Protein AF-A0A7S1Q540-F1 (afdb_monomer_lite)

Foldseek 3Di:
DDDDDDDPDPPDDPDDPPDDDDDDDDDDPDDDDPPDPPPPPPPPLPPLPFPQQLVLLCVQCVVPLVQDPVSDSSVVSVLLSVLLSVLLVVLLPDPQLADAADLVVVLVSLLVSLLRSLVSSCVVCVVGPCSLVGDCLSNSLSSSCVSNVNGNNCVPPDSVSSSVSNVVSNVVNSLVVLLLVLLLVLLVVLQFAPVCSSVLSVQLVVLLVVLVPDQPQPPDPDPDSLVSRQLSSLLSSLLSSCVRCVVSLQPGDDDDGHDPVNSLVSQLSSSQSCQDPVRPNGDCVSQVPDPDRADRSHPSSSVSSVVSVVVVVVVVVVVVVPPPPPPPPPPDPPDDDDDDDDDD

Radius of gyration: 26.11 Å; chains: 1; bounding box: 66×68×71 Å

Sequence (344 aa):
KGKGKGKGGGRGRTWADGGSDSDDDHSYPGAGGKSKGKGKNTASAEDFGIPGFNEALNEALLPCVHLDPSGDLEEMKAKVAQKIVKAAQKMGADERLSARGSSTQAKALIEEFVESAMGAVSAGLYDRDWLFKANFAGPMLAATLYTFRSAKIFTRTLRPMIEQYVEAGLFLWNEEERIQKAMWDAIVATGVKESHRKKANSHLAKAYDEAHLRAPFGSSLADTPELGQLQDFVRGWMSEFVRRGWDILENGIGSGAVTRDEQVLFVTVLFQTLTDAGNACLPHDLTSQIVTPPPSPWPYIATCAEAVFAEVAVAEEQAWKRPRTTTPMAPGFKGGAMFGGKGC

pLDDT: mean 87.46, std 19.92, range [28.95, 98.69]

Organism: Alexandrium catenella (NCBI:txid2925)

Secondary structure (DSSP, 8-state):
--------------------------------------------TT--SSTTHHHHHHHHHGGGGGGSTT--HHHHHHHHHHHHHHHHHHHTT-GGGGS---HHHHHHHHHHHHHHHHHHHHHHHTT-TTTTTS--HHHHHHHHHHHHTT-GGGTT--HHHHHHHHHHHHHHHHHHHHHHHHHHHHHHHTT--HHHHHHHHHHHHHHHHHHHHHS-TT----SSHHHHHHHHHHHHHHHHHHHH-HHHHHHSSSSSS--HHHHHHHHHHHHHHHHSTTS--S-HHHHTT-SSPPPSS-HHHHHHHHHHHHHHHHHHHHHHHS----------------------

Structure (mmCIF, N/CA/C/O backbone):
data_AF-A0A7S1Q540-F1
#
_entry.id   AF-A0A7S1Q540-F1
#
loop_
_atom_site.group_PDB
_atom_site.id
_atom_site.type_symbol
_atom_site.label_atom_id
_atom_site.label_alt_id
_atom_site.label_comp_id
_atom_site.label_asym_id
_atom_site.label_entity_id
_atom_site.label_seq_id
_atom_site.pdbx_PDB_ins_code
_atom_site.Cartn_x
_atom_site.Cartn_y
_atom_site.Cartn_z
_atom_site.occupancy
_atom_site.B_iso_or_equiv
_atom_site.auth_seq_id
_atom_site.auth_comp_id
_atom_site.auth_asym_id
_atom_site.auth_atom_id
_atom_site.pdbx_PDB_model_num
ATOM 1 N N . LYS A 1 1 ? -41.342 2.372 -10.533 1.00 40.34 1 LYS A N 1
ATOM 2 C CA . LYS A 1 1 ? -40.122 2.517 -11.370 1.00 40.34 1 LYS A CA 1
ATOM 3 C C . LYS A 1 1 ? -39.253 3.630 -10.780 1.00 40.34 1 LYS A C 1
ATOM 5 O O . LYS A 1 1 ? -39.463 4.787 -11.112 1.00 40.34 1 LYS A O 1
ATOM 10 N N . GLY A 1 2 ? -38.366 3.300 -9.838 1.00 41.78 2 GLY A N 1
ATOM 11 C CA . GLY A 1 2 ? -37.485 4.264 -9.166 1.00 41.78 2 GLY A CA 1
ATOM 12 C C . GLY A 1 2 ? -36.110 4.304 -9.829 1.00 41.78 2 GLY A C 1
ATOM 13 O O . GLY A 1 2 ? -35.499 3.258 -10.025 1.00 41.78 2 GLY A O 1
ATOM 14 N N . LYS A 1 3 ? -35.640 5.499 -10.203 1.00 41.97 3 LYS A N 1
ATOM 15 C CA . LYS A 1 3 ? -34.281 5.732 -10.711 1.00 41.97 3 LYS A CA 1
ATOM 16 C C . LYS A 1 3 ? -33.357 6.038 -9.530 1.00 41.97 3 LYS A C 1
ATOM 18 O O . LYS A 1 3 ? -33.388 7.147 -9.005 1.00 41.97 3 LYS A O 1
ATOM 23 N N . GLY A 1 4 ? -32.540 5.067 -9.129 1.00 38.44 4 GLY A N 1
ATOM 24 C CA . GLY A 1 4 ? -31.425 5.280 -8.207 1.00 38.44 4 GLY A CA 1
ATOM 25 C C . GLY A 1 4 ? -30.213 5.827 -8.959 1.00 38.44 4 GLY A C 1
ATOM 26 O O . GLY A 1 4 ? -29.688 5.163 -9.849 1.00 38.44 4 GLY A O 1
ATOM 27 N N . LYS A 1 5 ? -29.775 7.045 -8.624 1.00 37.50 5 LYS A N 1
ATOM 28 C CA . LYS A 1 5 ? -28.474 7.585 -9.043 1.00 37.50 5 LYS A CA 1
ATOM 29 C C . LYS A 1 5 ? -27.414 7.075 -8.065 1.00 37.50 5 LYS A C 1
ATOM 31 O O . LYS A 1 5 ? -27.279 7.621 -6.975 1.00 37.50 5 LYS A O 1
ATOM 36 N N . GLY A 1 6 ? -26.681 6.033 -8.447 1.00 32.62 6 GLY A N 1
ATOM 37 C CA . GLY A 1 6 ? -25.491 5.594 -7.720 1.00 32.62 6 GLY A CA 1
ATOM 38 C C . GLY A 1 6 ? -24.341 6.574 -7.948 1.00 32.62 6 GLY A C 1
ATOM 39 O O . GLY A 1 6 ? -23.863 6.715 -9.070 1.00 32.62 6 GLY A O 1
ATOM 40 N N . LYS A 1 7 ? -23.905 7.268 -6.893 1.00 35.62 7 LYS A N 1
ATOM 41 C CA . LYS A 1 7 ? -22.603 7.945 -6.847 1.00 35.62 7 LYS A CA 1
ATOM 42 C C . LYS A 1 7 ? -21.577 6.926 -6.346 1.00 35.62 7 LYS A C 1
ATOM 44 O O . LYS A 1 7 ? -21.454 6.729 -5.144 1.00 35.62 7 LYS A O 1
ATOM 49 N N . GLY A 1 8 ? -20.874 6.264 -7.262 1.00 31.34 8 GLY A N 1
ATOM 50 C CA . GLY A 1 8 ? -19.679 5.484 -6.937 1.00 31.34 8 GLY A CA 1
ATOM 51 C C . GLY A 1 8 ? -18.501 6.435 -6.746 1.00 31.34 8 GLY A C 1
ATOM 52 O O . GLY A 1 8 ? -17.973 6.960 -7.720 1.00 31.34 8 GLY A O 1
ATOM 53 N N . GLY A 1 9 ? -18.146 6.721 -5.495 1.00 30.59 9 GLY A N 1
ATOM 54 C CA . GLY A 1 9 ? -16.991 7.539 -5.135 1.00 30.59 9 GLY A CA 1
ATOM 55 C C . GLY A 1 9 ? -15.825 6.661 -4.704 1.00 30.59 9 GLY A C 1
ATOM 56 O O . GLY A 1 9 ? -15.603 6.508 -3.510 1.00 30.59 9 GLY A O 1
ATOM 57 N N . GLY A 1 10 ? -15.083 6.103 -5.661 1.00 30.70 10 GLY A N 1
ATOM 58 C CA . GLY A 1 10 ? -13.762 5.536 -5.394 1.00 30.70 10 GLY A CA 1
ATOM 59 C C . GLY A 1 10 ? -12.763 6.676 -5.225 1.00 30.70 10 GLY A C 1
ATOM 60 O O . GLY A 1 10 ? -12.299 7.245 -6.211 1.00 30.70 10 GLY A O 1
ATOM 61 N N . ARG A 1 11 ? -12.477 7.072 -3.981 1.00 36.53 11 ARG A N 1
ATOM 62 C CA . ARG A 1 11 ? -11.395 8.016 -3.679 1.00 36.53 11 ARG A CA 1
ATOM 63 C C . ARG A 1 11 ? -10.083 7.240 -3.631 1.00 36.53 11 ARG A C 1
ATOM 65 O O . ARG A 1 11 ? -9.605 6.916 -2.554 1.00 36.53 11 ARG A O 1
ATOM 72 N N . GLY A 1 12 ? -9.512 6.957 -4.800 1.00 36.56 12 GLY A N 1
ATOM 73 C CA . GLY A 1 12 ? -8.090 6.636 -4.875 1.00 36.56 12 GLY A CA 1
ATOM 74 C C . GLY A 1 12 ? -7.309 7.814 -4.296 1.00 36.56 12 GLY A C 1
ATOM 75 O O . GLY A 1 12 ? -7.537 8.960 -4.699 1.00 36.56 12 GLY A O 1
ATOM 76 N N . ARG A 1 13 ? -6.452 7.549 -3.307 1.00 43.41 13 ARG A N 1
ATOM 77 C CA . ARG A 1 13 ? -5.552 8.541 -2.719 1.00 43.41 13 ARG A CA 1
ATOM 78 C C . ARG A 1 13 ? -4.641 9.085 -3.822 1.00 43.41 13 ARG A C 1
ATOM 80 O O . ARG A 1 13 ? -3.645 8.477 -4.191 1.00 43.41 13 ARG A O 1
ATOM 87 N N . THR A 1 14 ? -4.973 10.247 -4.373 1.00 35.84 14 THR A N 1
ATOM 88 C CA . THR A 1 14 ? -3.971 11.092 -5.018 1.00 35.84 14 THR A CA 1
ATOM 89 C C . THR A 1 14 ? -3.145 11.693 -3.896 1.00 35.84 14 THR A C 1
ATOM 91 O O . THR A 1 14 ? -3.692 12.425 -3.068 1.00 35.84 14 THR A O 1
ATOM 94 N N . TRP A 1 15 ? -1.863 11.338 -3.841 1.00 39.56 15 TRP A N 1
ATOM 95 C CA . TRP A 1 15 ? -0.911 11.914 -2.903 1.00 39.56 15 TRP A CA 1
ATOM 96 C C . TRP A 1 15 ? -1.059 13.425 -2.842 1.00 39.56 15 TRP A C 1
ATOM 98 O O . TRP A 1 15 ? -1.137 14.103 -3.872 1.00 39.56 15 TRP A O 1
ATOM 108 N N . ALA A 1 16 ? -1.137 13.894 -1.600 1.00 38.41 16 ALA A N 1
ATOM 109 C CA . ALA A 1 16 ? -1.227 15.284 -1.240 1.00 38.41 16 ALA A CA 1
ATOM 110 C C . ALA A 1 16 ? -0.180 16.095 -2.006 1.00 38.41 16 ALA A C 1
ATOM 112 O O . ALA A 1 16 ? 0.993 15.740 -2.125 1.00 38.41 16 ALA A O 1
ATOM 113 N N . ASP A 1 17 ? -0.688 17.177 -2.562 1.00 37.03 17 ASP A N 1
ATOM 114 C CA . ASP A 1 17 ? 0.017 18.257 -3.204 1.00 37.03 17 ASP A CA 1
ATOM 115 C C . ASP A 1 17 ? 0.943 18.942 -2.185 1.00 37.03 17 ASP A C 1
ATOM 117 O O . ASP A 1 17 ? 0.552 19.865 -1.478 1.00 37.03 17 ASP A O 1
ATOM 121 N N . GLY A 1 18 ? 2.158 18.418 -2.035 1.00 38.22 18 GLY A N 1
ATOM 122 C CA . GLY A 1 18 ? 3.291 19.143 -1.470 1.00 38.22 18 GLY A CA 1
ATOM 123 C C . GLY A 1 18 ? 3.977 19.915 -2.588 1.00 38.22 18 GLY A C 1
ATOM 124 O O . GLY A 1 18 ? 5.053 19.524 -3.027 1.00 38.22 18 GLY A O 1
ATOM 125 N N . GLY A 1 19 ? 3.302 20.934 -3.119 1.00 30.41 19 GLY A N 1
ATOM 126 C CA . GLY A 1 19 ? 3.885 21.861 -4.081 1.00 30.41 19 GLY A CA 1
ATOM 127 C C . GLY A 1 19 ? 4.792 22.851 -3.358 1.00 30.41 19 GLY A C 1
ATOM 128 O O . GLY A 1 19 ? 4.302 23.792 -2.736 1.00 30.41 19 GLY A O 1
ATOM 129 N N . SER A 1 20 ? 6.102 22.629 -3.436 1.00 44.44 20 SER A N 1
ATOM 130 C CA . SER A 1 20 ? 7.079 23.712 -3.389 1.00 44.44 20 SER A CA 1
ATOM 131 C C . SER A 1 20 ? 7.543 24.026 -4.810 1.00 44.44 20 SER A C 1
ATOM 133 O O . SER A 1 20 ? 7.751 23.113 -5.606 1.00 44.44 20 SER A O 1
ATOM 135 N N . ASP A 1 21 ? 7.737 25.323 -5.029 1.00 35.75 21 ASP A N 1
ATOM 136 C CA . ASP A 1 21 ? 8.411 26.030 -6.121 1.00 35.75 21 ASP A CA 1
ATOM 137 C C . ASP A 1 21 ? 7.578 26.702 -7.217 1.00 35.75 21 ASP A C 1
ATOM 139 O O . ASP A 1 21 ? 6.797 26.081 -7.931 1.00 35.75 21 ASP A O 1
ATOM 143 N N . SER A 1 22 ? 7.913 27.996 -7.326 1.00 37.19 22 SER A N 1
ATOM 144 C CA . SER A 1 22 ? 7.984 28.905 -8.472 1.00 37.19 22 SER A CA 1
ATOM 145 C C . SER A 1 22 ? 7.139 30.171 -8.323 1.00 37.19 22 SER A C 1
ATOM 147 O O . SER A 1 22 ? 5.912 30.142 -8.394 1.00 37.19 22 SER A O 1
ATOM 149 N N . ASP A 1 23 ? 7.869 31.267 -8.108 1.00 38.09 23 ASP A N 1
ATOM 150 C CA . ASP A 1 23 ? 7.461 32.665 -8.115 1.00 38.09 23 ASP A CA 1
ATOM 151 C C . ASP A 1 23 ? 6.583 33.024 -9.322 1.00 38.09 23 ASP A C 1
ATOM 153 O O . ASP A 1 23 ? 7.041 32.969 -10.459 1.00 38.09 23 ASP A O 1
ATOM 157 N N . ASP A 1 24 ? 5.355 33.474 -9.068 1.00 36.31 24 ASP A N 1
ATOM 158 C CA . ASP A 1 24 ? 4.610 34.319 -10.001 1.00 36.31 24 ASP A CA 1
ATOM 159 C C . ASP A 1 24 ? 3.789 35.346 -9.206 1.00 36.31 24 ASP A C 1
ATOM 161 O O . ASP A 1 24 ? 2.819 35.044 -8.502 1.00 36.31 24 ASP A O 1
ATOM 165 N N . ASP A 1 25 ? 4.257 36.589 -9.290 1.00 37.53 25 ASP A N 1
ATOM 166 C CA . ASP A 1 25 ? 3.748 37.782 -8.626 1.00 37.53 25 ASP A CA 1
ATOM 167 C C . ASP A 1 25 ? 2.436 38.243 -9.286 1.00 37.53 25 ASP A C 1
ATOM 169 O O . ASP A 1 25 ? 2.405 39.025 -10.239 1.00 37.53 25 ASP A O 1
ATOM 173 N N . HIS A 1 26 ? 1.314 37.739 -8.774 1.00 36.44 26 HIS A N 1
ATOM 174 C CA . HIS A 1 26 ? -0.014 38.270 -9.069 1.00 36.44 26 HIS A CA 1
ATOM 175 C C . HIS A 1 26 ? -0.724 38.707 -7.785 1.00 36.44 26 HIS A C 1
ATOM 177 O O . HIS A 1 26 ? -1.488 37.972 -7.158 1.00 36.44 26 HIS A O 1
ATOM 183 N N . SER A 1 27 ? -0.476 39.967 -7.425 1.00 28.95 27 SER A N 1
ATOM 184 C CA . SER A 1 27 ? -1.181 40.727 -6.393 1.00 28.95 27 SER A CA 1
ATOM 185 C C . SER A 1 27 ? -2.687 40.822 -6.687 1.00 28.95 27 SER A C 1
ATOM 187 O O . SER A 1 27 ? -3.139 41.625 -7.504 1.00 28.95 27 SER A O 1
ATOM 189 N N . TYR A 1 28 ? -3.482 39.996 -6.002 1.00 36.59 28 TYR A N 1
ATOM 190 C CA . TYR A 1 28 ? -4.924 40.194 -5.838 1.00 36.59 28 TYR A CA 1
ATOM 191 C C . TYR A 1 28 ? -5.192 40.929 -4.510 1.00 36.59 28 TYR A C 1
ATOM 193 O O . TYR A 1 28 ? -4.653 40.526 -3.476 1.00 36.59 28 TYR A O 1
ATOM 201 N N . PRO A 1 29 ? -6.055 41.963 -4.473 1.00 40.62 29 PRO A N 1
ATOM 202 C CA . PRO A 1 29 ? -6.424 42.626 -3.226 1.00 40.62 29 PRO A CA 1
ATOM 203 C C . PRO A 1 29 ? -7.250 41.682 -2.338 1.00 40.62 29 PRO A C 1
ATOM 205 O O . PRO A 1 29 ? -8.413 41.379 -2.609 1.00 40.62 29 PRO A O 1
ATOM 208 N N . GLY A 1 30 ? -6.612 41.201 -1.271 1.00 33.09 30 GLY A N 1
ATOM 209 C CA . GLY A 1 30 ? -7.172 40.264 -0.305 1.00 33.09 30 GLY A CA 1
ATOM 210 C C . GLY A 1 30 ? -8.269 40.872 0.569 1.00 33.09 30 GLY A C 1
ATOM 211 O O . GLY A 1 30 ? -8.073 41.869 1.265 1.00 33.09 30 GLY A O 1
ATOM 212 N N . ALA A 1 31 ? -9.422 40.204 0.592 1.00 37.09 31 ALA A N 1
ATOM 213 C CA . ALA A 1 31 ? -10.460 40.404 1.590 1.00 37.09 31 ALA A CA 1
ATOM 214 C C . ALA A 1 31 ? -9.995 39.827 2.941 1.00 37.09 31 ALA A C 1
ATOM 216 O O . ALA A 1 31 ? -9.913 38.613 3.132 1.00 37.09 31 ALA A O 1
ATOM 217 N N . GLY A 1 32 ? -9.679 40.717 3.885 1.00 38.91 32 GLY A N 1
ATOM 218 C CA . GLY A 1 32 ? -9.243 40.387 5.241 1.00 38.91 32 GLY A CA 1
ATOM 219 C C . GLY A 1 32 ? -10.338 39.726 6.083 1.00 38.91 32 GLY A C 1
ATOM 220 O O . GLY A 1 32 ? -11.112 40.398 6.766 1.00 38.91 32 GLY A O 1
ATOM 221 N N . GLY A 1 33 ? -10.371 38.394 6.084 1.00 44.47 33 GLY A N 1
ATOM 222 C CA . GLY A 1 33 ? -11.132 37.597 7.042 1.00 44.47 33 GLY A CA 1
ATOM 223 C C . GLY A 1 33 ? -10.382 37.476 8.370 1.00 44.47 33 GLY A C 1
ATOM 224 O O . GLY A 1 33 ? -9.404 36.741 8.473 1.00 44.47 33 GLY A O 1
ATOM 225 N N . LYS A 1 34 ? -10.849 38.180 9.409 1.00 45.09 34 LYS A N 1
ATOM 226 C CA . LYS A 1 34 ? -10.368 38.046 10.796 1.00 45.09 34 LYS A CA 1
ATOM 227 C C . LYS A 1 34 ? -10.570 36.610 11.299 1.00 45.09 34 LYS A C 1
ATOM 229 O O . LYS A 1 34 ? -11.638 36.265 11.804 1.00 45.09 34 LYS A O 1
ATOM 234 N N . SER A 1 35 ? -9.531 35.784 11.212 1.00 46.25 35 SER A N 1
ATOM 235 C CA . SER A 1 35 ? -9.443 34.520 11.945 1.00 46.25 35 SER A CA 1
ATOM 236 C C . SER A 1 35 ? -9.387 34.845 13.446 1.00 46.25 35 SER A C 1
ATOM 238 O O . SER A 1 35 ? -8.374 35.326 13.958 1.00 46.25 35 SER A O 1
ATOM 240 N N . LYS A 1 36 ? -10.506 34.646 14.155 1.00 53.22 36 LYS A N 1
ATOM 241 C CA . LYS A 1 36 ? -10.562 34.685 15.623 1.00 53.22 36 LYS A CA 1
ATOM 242 C C . LYS A 1 36 ? -9.616 33.606 16.150 1.00 53.22 36 LYS A C 1
ATOM 244 O O . LYS A 1 36 ? -9.882 32.422 15.956 1.00 53.22 36 LYS A O 1
ATOM 249 N N . GLY A 1 37 ? -8.533 34.031 16.803 1.00 50.25 37 GLY A N 1
ATOM 250 C CA . GLY A 1 37 ? -7.564 33.157 17.458 1.00 50.25 37 GLY A CA 1
ATOM 251 C C . GLY A 1 37 ? -8.274 32.180 18.386 1.00 50.25 37 GLY A C 1
ATOM 252 O O . GLY A 1 37 ? -8.762 32.551 19.453 1.00 50.25 37 GLY A O 1
ATOM 253 N N . LYS A 1 38 ? -8.377 30.927 17.941 1.00 53.00 38 LYS A N 1
ATOM 254 C CA . LYS A 1 38 ? -8.868 29.821 18.750 1.00 53.00 38 LYS A CA 1
ATOM 255 C C . LYS A 1 38 ? -7.779 29.557 19.781 1.00 53.00 38 LYS A C 1
ATOM 257 O O . LYS A 1 38 ? -6.707 29.076 19.420 1.00 53.00 38 LYS A O 1
ATOM 262 N N . GLY A 1 39 ? -8.034 29.968 21.025 1.00 49.81 39 GLY A N 1
ATOM 263 C CA . GLY A 1 39 ? -7.129 29.751 22.148 1.00 49.81 39 GLY A CA 1
ATOM 264 C C . GLY A 1 39 ? -6.615 28.317 22.123 1.00 49.81 39 GLY A C 1
ATOM 265 O O . GLY A 1 39 ? -7.396 27.377 21.945 1.00 49.81 39 GLY A O 1
ATOM 266 N N . LYS A 1 40 ? -5.291 28.172 22.210 1.00 53.62 40 LYS A N 1
ATOM 267 C CA . LYS A 1 40 ? -4.593 26.890 22.255 1.00 53.62 40 LYS A CA 1
ATOM 268 C C . LYS A 1 40 ? -5.016 26.213 23.559 1.00 53.62 40 LYS A C 1
ATOM 270 O O . LYS A 1 40 ? -4.389 26.417 24.589 1.00 53.62 40 LYS A O 1
ATOM 275 N N . ASN A 1 41 ? -6.137 25.490 23.527 1.00 49.09 41 ASN A N 1
ATOM 276 C CA . ASN A 1 41 ? -6.555 24.620 24.615 1.00 49.09 41 ASN A CA 1
ATOM 277 C C . ASN A 1 41 ? -5.487 23.533 24.706 1.00 49.09 41 ASN A C 1
ATOM 279 O O . ASN A 1 41 ? -5.520 22.548 23.970 1.00 49.09 41 ASN A O 1
ATOM 283 N N . THR A 1 42 ? -4.503 23.752 25.571 1.00 53.59 42 THR A N 1
ATOM 284 C CA . THR A 1 42 ? -3.665 22.700 26.126 1.00 53.59 42 THR A CA 1
ATOM 285 C C . THR A 1 42 ? -4.575 21.898 27.046 1.00 53.59 42 THR A C 1
ATOM 287 O O . THR A 1 42 ? -4.577 22.098 28.258 1.00 53.59 42 THR A O 1
ATOM 290 N N . ALA A 1 43 ? -5.445 21.070 26.455 1.00 53.88 43 ALA A N 1
ATOM 291 C CA . ALA A 1 43 ? -6.047 19.975 27.194 1.00 53.88 43 ALA A CA 1
ATOM 292 C C . ALA A 1 43 ? -4.882 19.254 27.876 1.00 53.88 43 ALA A C 1
ATOM 294 O O . ALA A 1 43 ? -3.887 18.952 27.209 1.00 53.88 43 ALA A O 1
ATOM 295 N N . SER A 1 44 ? -4.950 19.103 29.198 1.00 57.06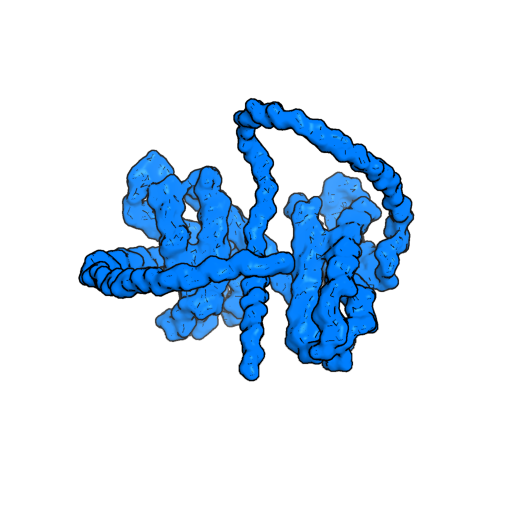 44 SER A N 1
ATOM 296 C CA . SER A 1 44 ? -3.976 18.297 29.921 1.00 57.06 44 SER A CA 1
ATOM 297 C C . SER A 1 44 ? -3.891 16.951 29.206 1.00 57.06 44 SER A C 1
ATOM 299 O O . SER A 1 44 ? -4.921 16.379 28.848 1.00 57.06 44 SER A O 1
ATOM 301 N N . ALA A 1 45 ? -2.670 16.485 28.940 1.00 58.56 45 ALA A N 1
ATOM 302 C CA . ALA A 1 45 ? -2.389 15.283 28.150 1.00 58.56 45 ALA A CA 1
ATOM 303 C C . ALA A 1 45 ? -3.050 13.997 28.699 1.00 58.56 45 ALA A C 1
ATOM 305 O O . ALA A 1 45 ? -2.963 12.941 28.085 1.00 58.56 45 ALA A O 1
ATOM 306 N N . GLU A 1 46 ? -3.717 14.088 29.849 1.00 67.00 46 GLU A N 1
ATOM 307 C CA . GLU A 1 46 ? -4.218 12.972 30.634 1.00 67.00 46 GLU A CA 1
ATOM 308 C C . GLU A 1 46 ? -5.587 12.439 30.194 1.00 67.00 46 GLU A C 1
ATOM 310 O O . GLU A 1 46 ? -5.896 11.304 30.539 1.00 67.00 46 GLU A O 1
ATOM 315 N N . ASP A 1 47 ? -6.393 13.168 29.407 1.00 83.75 47 ASP A N 1
ATOM 316 C CA . ASP A 1 47 ? -7.679 12.615 28.953 1.00 83.75 47 ASP A CA 1
ATOM 317 C C . ASP A 1 47 ? -8.076 13.051 27.534 1.00 83.75 47 ASP A C 1
ATOM 319 O O . ASP A 1 47 ? -8.570 14.151 27.281 1.00 83.75 47 ASP A O 1
ATOM 323 N N . PHE A 1 48 ? -7.893 12.138 26.578 1.00 93.44 48 PHE A N 1
ATOM 324 C CA . PHE A 1 48 ? -8.356 12.287 25.196 1.00 93.44 48 PHE A CA 1
ATOM 325 C C . PHE A 1 48 ? -9.868 12.035 25.035 1.00 93.44 48 PHE A C 1
ATOM 327 O O . PHE A 1 48 ? -10.382 12.053 23.913 1.00 93.44 48 PHE A O 1
ATOM 334 N N . GLY A 1 49 ? -10.588 11.786 26.134 1.00 94.50 49 GLY A N 1
ATOM 335 C CA . GLY A 1 49 ? -12.019 11.496 26.157 1.00 94.50 49 GLY A CA 1
ATOM 336 C C . GLY A 1 49 ? -12.367 10.082 25.687 1.00 94.50 49 GLY A C 1
ATOM 337 O O . GLY A 1 49 ? -13.525 9.816 25.366 1.00 94.50 49 GLY A O 1
ATOM 338 N N . ILE A 1 50 ? -11.378 9.185 25.609 1.00 96.31 50 ILE A N 1
ATOM 339 C CA . ILE A 1 50 ? -11.530 7.787 25.191 1.00 96.31 50 ILE A CA 1
ATOM 340 C C . ILE A 1 50 ? -10.988 6.892 26.320 1.00 96.31 50 ILE A C 1
ATOM 342 O O . ILE A 1 50 ? -9.776 6.881 26.543 1.00 96.31 50 ILE A O 1
ATOM 346 N N . PRO A 1 51 ? -11.843 6.129 27.030 1.00 96.62 51 PRO A N 1
ATOM 347 C CA . PRO A 1 51 ? -11.406 5.279 28.139 1.00 96.62 51 PRO A CA 1
ATOM 348 C C . PRO A 1 51 ? -10.357 4.243 27.713 1.00 96.62 51 PRO A C 1
ATOM 350 O O . PRO A 1 51 ? -10.569 3.529 26.731 1.00 96.62 51 PRO A O 1
ATOM 353 N N . GLY A 1 52 ? -9.252 4.139 28.458 1.00 96.12 52 GLY A N 1
ATOM 354 C CA . GLY A 1 52 ? -8.171 3.177 28.200 1.00 96.12 52 GLY A CA 1
ATOM 355 C C . GLY A 1 52 ? -7.237 3.544 27.038 1.00 96.12 52 GLY A C 1
ATOM 356 O O . GLY A 1 52 ? -6.301 2.806 26.739 1.00 96.12 52 GLY A O 1
ATOM 357 N N . PHE A 1 53 ? -7.498 4.649 26.331 1.00 97.38 53 PHE A N 1
ATOM 358 C CA . PHE A 1 53 ? -6.743 5.015 25.132 1.00 97.38 53 PHE A CA 1
ATOM 359 C C . PHE A 1 53 ? -5.354 5.569 25.449 1.00 97.38 53 PHE A C 1
ATOM 361 O O . PHE A 1 53 ? -4.406 5.280 24.723 1.00 97.38 53 PHE A O 1
ATOM 368 N N . ASN A 1 54 ? -5.219 6.347 26.526 1.00 96.75 54 ASN A N 1
ATOM 369 C CA . ASN A 1 54 ? -3.930 6.914 26.921 1.00 96.75 54 ASN A CA 1
ATOM 370 C C . ASN A 1 54 ? -2.974 5.821 27.421 1.00 96.75 54 ASN A C 1
ATOM 372 O O . ASN A 1 54 ? -1.802 5.807 27.058 1.00 96.75 54 ASN A O 1
ATOM 376 N N . GLU A 1 55 ? -3.491 4.867 28.194 1.00 97.25 55 GLU A N 1
ATOM 377 C CA . GLU A 1 55 ? -2.754 3.697 28.669 1.00 97.25 55 GLU A CA 1
ATOM 378 C C . GLU A 1 55 ? -2.278 2.844 27.491 1.00 97.25 55 GLU A C 1
ATOM 380 O O . GLU A 1 55 ? -1.098 2.505 27.416 1.00 97.25 55 GLU A O 1
ATOM 385 N N . ALA A 1 56 ? -3.164 2.582 26.525 1.00 98.06 56 ALA A N 1
ATOM 386 C CA . ALA A 1 56 ? -2.817 1.832 25.324 1.00 98.06 56 ALA A CA 1
ATOM 387 C C . ALA A 1 56 ? -1.779 2.563 24.453 1.00 98.06 56 ALA A C 1
ATOM 389 O O . ALA A 1 56 ? -0.898 1.929 23.877 1.00 98.06 56 ALA A O 1
ATOM 390 N N . LEU A 1 57 ? -1.850 3.897 24.351 1.00 97.75 57 LEU A N 1
ATOM 391 C CA . LEU A 1 57 ? -0.837 4.694 23.648 1.00 97.75 57 LEU A CA 1
ATOM 392 C C . LEU A 1 57 ? 0.512 4.656 24.359 1.00 97.75 57 LEU A C 1
ATOM 394 O O . LEU A 1 57 ? 1.547 4.562 23.703 1.00 97.75 57 LEU A O 1
ATOM 398 N N . ASN A 1 58 ? 0.499 4.724 25.688 1.00 97.69 58 ASN A N 1
ATOM 399 C CA . ASN A 1 58 ? 1.700 4.605 26.494 1.00 97.69 58 ASN A CA 1
ATOM 400 C C . ASN A 1 58 ? 2.371 3.245 26.270 1.00 97.69 58 ASN A C 1
ATOM 402 O O . ASN A 1 58 ? 3.560 3.199 25.984 1.00 97.69 58 ASN A O 1
ATOM 406 N N . GLU A 1 59 ? 1.607 2.154 26.314 1.00 98.19 59 GLU A N 1
ATOM 407 C CA . GLU A 1 59 ? 2.106 0.803 26.035 1.00 98.19 59 GLU A CA 1
ATOM 408 C C . GLU A 1 59 ? 2.675 0.668 24.613 1.00 98.19 59 GLU A C 1
ATOM 410 O O . GLU A 1 59 ? 3.760 0.117 24.430 1.00 98.19 59 GLU A O 1
ATOM 415 N N . ALA A 1 60 ? 1.986 1.226 23.613 1.00 98.12 60 ALA A N 1
ATOM 416 C CA . ALA A 1 60 ? 2.403 1.168 22.214 1.00 98.12 60 ALA A CA 1
ATOM 417 C C . ALA A 1 60 ? 3.702 1.942 21.928 1.00 98.12 60 ALA A C 1
ATOM 419 O O . ALA A 1 60 ? 4.527 1.497 21.127 1.00 98.12 60 ALA A O 1
ATOM 420 N N . LEU A 1 61 ? 3.870 3.118 22.545 1.00 97.94 61 LEU A N 1
ATOM 421 C CA . LEU A 1 61 ? 4.938 4.065 22.211 1.00 97.94 61 LEU A CA 1
ATOM 422 C C . LEU A 1 61 ? 6.148 3.980 23.143 1.00 97.94 61 LEU A C 1
ATOM 424 O O . LEU A 1 61 ? 7.254 4.284 22.701 1.00 97.94 61 LEU A O 1
ATOM 428 N N . LEU A 1 62 ? 5.979 3.538 24.395 1.00 97.75 62 LEU A N 1
ATOM 429 C CA . LEU A 1 62 ? 7.066 3.445 25.376 1.00 97.75 62 LEU A CA 1
ATOM 430 C C . LEU A 1 62 ? 8.292 2.663 24.858 1.00 97.75 62 LEU A C 1
ATOM 432 O O . LEU A 1 62 ? 9.408 3.164 25.017 1.00 97.75 62 LEU A O 1
ATOM 436 N N . PRO A 1 63 ? 8.147 1.507 24.173 1.00 98.06 63 PRO A N 1
ATOM 437 C CA . PRO A 1 63 ? 9.295 0.783 23.622 1.00 98.06 63 PRO A CA 1
ATOM 438 C C . PRO A 1 63 ? 10.059 1.569 22.550 1.00 98.06 63 PRO A C 1
ATOM 440 O O . PRO A 1 63 ? 11.224 1.285 22.290 1.00 98.06 63 PRO A O 1
ATOM 443 N N . CYS A 1 64 ? 9.417 2.557 21.930 1.00 97.69 64 CYS A N 1
ATOM 444 C CA . CYS A 1 64 ? 9.925 3.294 20.782 1.00 97.69 64 CYS A CA 1
ATOM 445 C C . CYS A 1 64 ? 10.506 4.676 21.117 1.00 97.69 64 CYS A C 1
ATOM 447 O O . CYS A 1 64 ? 11.060 5.315 20.229 1.00 97.69 64 CYS A O 1
ATOM 449 N N . VAL A 1 65 ? 10.413 5.142 22.367 1.00 97.12 65 VAL A N 1
ATOM 450 C CA . VAL A 1 65 ? 10.824 6.509 22.762 1.00 97.12 65 VAL A CA 1
ATOM 451 C C . VAL A 1 65 ? 12.278 6.810 22.402 1.00 97.12 65 VAL A C 1
ATOM 453 O O . VAL A 1 65 ? 12.595 7.898 21.939 1.00 97.12 65 VAL A O 1
ATOM 456 N N . HIS A 1 66 ? 13.161 5.823 22.554 1.00 95.94 66 HIS A N 1
ATOM 457 C CA . HIS A 1 66 ? 14.586 5.955 22.242 1.00 95.94 66 HIS A CA 1
ATOM 458 C C . HIS A 1 66 ? 14.887 6.190 20.749 1.00 95.94 66 HIS A C 1
ATOM 460 O O . HIS A 1 66 ? 16.015 6.534 20.408 1.00 95.94 66 HIS A O 1
ATOM 466 N N . LEU A 1 67 ? 13.907 5.974 19.864 1.00 96.00 67 LEU A N 1
ATOM 467 C CA . LEU A 1 67 ? 14.019 6.204 18.424 1.00 96.00 67 LEU A CA 1
ATOM 468 C C . LEU A 1 67 ? 13.528 7.597 18.009 1.00 96.00 67 LEU A C 1
ATOM 470 O O . LEU A 1 67 ? 13.743 7.984 16.863 1.00 96.00 67 LEU A O 1
ATOM 474 N N . ASP A 1 68 ? 12.833 8.333 18.883 1.00 94.06 68 ASP A N 1
ATOM 475 C CA . ASP A 1 68 ? 12.365 9.679 18.560 1.00 94.06 68 ASP A CA 1
ATOM 476 C C . ASP A 1 68 ? 13.434 10.719 18.930 1.00 94.06 68 ASP A C 1
ATOM 478 O O . ASP A 1 68 ? 13.871 10.755 20.082 1.00 94.06 68 ASP A O 1
ATOM 482 N N . PRO A 1 69 ? 13.841 11.610 18.008 1.00 92.44 69 PRO A N 1
ATOM 483 C CA . PRO A 1 69 ? 14.859 12.617 18.295 1.00 92.44 69 PRO A CA 1
ATOM 484 C C . PRO A 1 69 ? 14.535 13.566 19.459 1.00 92.44 69 PRO A C 1
ATOM 486 O O . PRO A 1 69 ? 15.463 14.117 20.047 1.00 92.44 69 PRO A O 1
ATOM 489 N N . SER A 1 70 ? 13.255 13.793 19.789 1.00 91.44 70 SER A N 1
ATOM 490 C CA . SER A 1 70 ? 12.886 14.618 20.951 1.00 91.44 70 SER A CA 1
ATOM 491 C C . SER A 1 70 ? 12.972 13.855 22.275 1.00 91.44 70 SER A C 1
ATOM 493 O O . SER A 1 70 ? 13.132 14.484 23.319 1.00 91.44 70 SER A O 1
ATOM 495 N N . GLY A 1 71 ? 12.857 12.522 22.247 1.00 87.38 71 GLY A N 1
ATOM 496 C CA . GLY A 1 71 ? 12.801 11.666 23.434 1.00 87.38 71 GLY A CA 1
ATOM 497 C C . GLY A 1 71 ? 11.599 11.914 24.358 1.00 87.38 71 GLY A C 1
ATOM 498 O O . GLY A 1 71 ? 11.570 11.363 25.458 1.00 87.38 71 GLY A O 1
ATOM 499 N N . ASP A 1 72 ? 10.620 12.731 23.952 1.00 95.50 72 ASP A N 1
ATOM 500 C CA . ASP A 1 72 ? 9.469 13.101 24.782 1.00 95.50 72 ASP A CA 1
ATOM 501 C C . ASP A 1 72 ? 8.242 12.239 24.454 1.00 95.50 72 ASP A C 1
ATOM 503 O O . ASP A 1 72 ? 7.499 12.484 23.498 1.00 95.50 72 ASP A O 1
ATOM 507 N N . LEU A 1 73 ? 8.006 11.232 25.299 1.00 95.69 73 LEU A N 1
ATOM 508 C CA . LEU A 1 73 ? 6.862 10.329 25.190 1.00 95.69 73 LEU A CA 1
ATOM 509 C C . LEU A 1 73 ? 5.514 11.068 25.247 1.00 95.69 73 LEU A C 1
ATOM 511 O O . LEU A 1 73 ? 4.570 10.658 24.570 1.00 95.69 73 LEU A O 1
ATOM 515 N N . GLU A 1 74 ? 5.394 12.146 26.025 1.00 95.81 74 GLU A N 1
ATOM 516 C CA . GLU A 1 74 ? 4.134 12.891 26.129 1.00 95.81 74 GLU A CA 1
ATOM 517 C C . GLU A 1 74 ? 3.829 13.641 24.833 1.00 95.81 74 GLU A C 1
ATOM 519 O O . GLU A 1 74 ? 2.691 13.625 24.351 1.00 95.81 74 GLU A O 1
ATOM 524 N N . GLU A 1 75 ? 4.850 14.233 24.210 1.00 94.44 75 GLU A N 1
ATOM 525 C CA . GLU A 1 75 ? 4.710 14.880 22.908 1.00 94.44 75 GLU A CA 1
ATOM 526 C C . GLU A 1 75 ? 4.340 13.866 21.812 1.00 94.44 75 GLU A C 1
ATOM 528 O O . GLU A 1 75 ? 3.434 14.126 21.007 1.00 94.44 75 GLU A O 1
ATOM 533 N N . MET A 1 76 ? 4.987 12.693 21.799 1.00 95.88 76 MET A N 1
ATOM 534 C CA . MET A 1 76 ? 4.666 11.596 20.877 1.00 95.88 76 MET A CA 1
ATOM 535 C C . MET A 1 76 ? 3.204 11.156 21.025 1.00 95.88 76 MET A C 1
ATOM 537 O O . MET A 1 76 ? 2.459 11.131 20.037 1.00 95.88 76 MET A O 1
ATOM 541 N N . LYS A 1 77 ? 2.768 10.870 22.261 1.00 96.56 77 LYS A N 1
ATOM 542 C CA . LYS A 1 77 ? 1.381 10.491 22.568 1.00 96.56 77 LYS A CA 1
ATOM 543 C C . LYS A 1 77 ? 0.405 11.562 22.106 1.00 96.56 77 LYS A C 1
ATOM 545 O O . LYS A 1 77 ? -0.542 11.240 21.393 1.00 96.56 77 LYS A O 1
ATOM 550 N N . ALA A 1 78 ? 0.644 12.828 22.446 1.00 95.62 78 ALA A N 1
ATOM 551 C CA . ALA A 1 78 ? -0.242 13.930 22.082 1.00 95.62 78 ALA A CA 1
ATOM 552 C C . ALA A 1 78 ? -0.405 14.069 20.559 1.00 95.62 78 ALA A C 1
ATOM 554 O O . ALA A 1 78 ? -1.530 14.227 20.072 1.00 95.62 78 ALA A O 1
ATOM 555 N N . LYS A 1 79 ? 0.692 13.961 19.794 1.00 95.88 79 LYS A N 1
ATOM 556 C CA . LYS A 1 79 ? 0.670 14.022 18.322 1.00 95.88 79 LYS A CA 1
ATOM 557 C C . LYS A 1 79 ? -0.149 12.882 17.720 1.00 95.88 79 LYS A C 1
ATOM 559 O O . LYS A 1 79 ? -1.025 13.145 16.896 1.00 95.88 79 LYS A O 1
ATOM 564 N N . VAL A 1 80 ? 0.096 11.639 18.141 1.00 97.25 80 VAL A N 1
ATOM 565 C CA . VAL A 1 80 ? -0.631 10.458 17.643 1.00 97.25 80 VAL A CA 1
ATOM 566 C C . VAL A 1 80 ? -2.106 10.520 18.043 1.00 97.25 80 VAL A C 1
ATOM 568 O O . VAL A 1 80 ? -2.995 10.426 17.190 1.00 97.25 80 VAL A O 1
ATOM 571 N N . ALA A 1 81 ? -2.379 10.751 19.327 1.00 97.31 81 ALA A N 1
ATOM 572 C CA . ALA A 1 81 ? -3.723 10.812 19.883 1.00 97.31 81 ALA A CA 1
ATOM 573 C C . ALA A 1 81 ? -4.592 11.844 19.167 1.00 97.31 81 ALA A C 1
ATOM 575 O O . ALA A 1 81 ? -5.724 11.547 18.787 1.00 97.31 81 ALA A O 1
ATOM 576 N N . GLN A 1 82 ? -4.058 13.043 18.909 1.00 96.62 82 GLN A N 1
ATOM 577 C CA . GLN A 1 82 ? -4.795 14.098 18.219 1.00 96.62 82 GLN A CA 1
ATOM 578 C C . GLN A 1 82 ? -5.282 13.656 16.829 1.00 96.62 82 GLN A C 1
ATOM 580 O O . GLN A 1 82 ? -6.396 14.007 16.426 1.00 96.62 82 GLN A O 1
ATOM 585 N N . LYS A 1 83 ? -4.473 12.890 16.084 1.00 97.81 83 LYS A N 1
ATOM 586 C CA . LYS A 1 83 ? -4.841 12.388 14.750 1.00 97.81 83 LYS A CA 1
ATOM 587 C C . LYS A 1 83 ? -5.923 11.315 14.841 1.00 97.81 83 LYS A C 1
ATOM 589 O O . LYS A 1 83 ? -6.933 11.428 14.144 1.00 97.81 83 LYS A O 1
ATOM 594 N N . ILE A 1 84 ? -5.754 10.342 15.738 1.00 98.25 84 ILE A N 1
ATOM 595 C CA . ILE A 1 84 ? -6.709 9.242 15.932 1.00 98.25 84 ILE A CA 1
ATOM 596 C C . ILE A 1 84 ? -8.055 9.773 16.438 1.00 98.25 84 ILE A C 1
ATOM 598 O O . ILE A 1 84 ? -9.091 9.460 15.857 1.00 98.25 84 ILE A O 1
ATOM 602 N N . VAL A 1 85 ? -8.065 10.646 17.451 1.00 97.81 85 VAL A N 1
ATOM 603 C CA . VAL A 1 85 ? -9.296 11.250 17.996 1.00 97.81 85 VAL A CA 1
ATOM 604 C C . VAL A 1 85 ? -10.035 12.053 16.927 1.00 97.81 85 VAL A C 1
ATOM 606 O O . VAL A 1 85 ? -11.260 11.980 16.825 1.00 97.81 85 VAL A O 1
ATOM 609 N N . LYS A 1 86 ? -9.316 12.796 16.078 1.00 97.50 86 LYS A N 1
ATOM 610 C CA . LYS A 1 86 ? -9.936 13.537 14.972 1.00 97.50 86 LYS A CA 1
ATOM 611 C C . LYS A 1 86 ? -10.566 12.598 13.936 1.00 97.50 86 LYS A C 1
ATOM 613 O O . LYS A 1 86 ? -11.656 12.890 13.441 1.00 97.50 86 LYS A O 1
ATOM 618 N N . ALA A 1 87 ? -9.912 11.481 13.613 1.00 98.00 87 ALA A N 1
ATOM 619 C CA . ALA A 1 87 ? -10.478 10.457 12.736 1.00 98.00 87 ALA A CA 1
ATOM 620 C C . ALA A 1 87 ? -11.713 9.793 13.372 1.00 98.00 87 ALA A C 1
ATOM 622 O O . ALA A 1 87 ? -12.740 9.659 12.708 1.00 98.00 87 ALA A O 1
ATOM 623 N N . ALA A 1 88 ? -11.654 9.483 14.669 1.00 98.19 88 ALA A N 1
ATOM 624 C CA . ALA A 1 88 ? -12.758 8.921 15.443 1.00 98.19 88 ALA A CA 1
ATOM 625 C C . ALA A 1 88 ? -13.982 9.849 15.448 1.00 98.19 88 ALA A C 1
ATOM 627 O O . ALA A 1 88 ? -15.092 9.414 15.163 1.00 98.19 88 ALA A O 1
ATOM 628 N N . GLN A 1 89 ? -13.789 11.153 15.673 1.00 97.38 89 GLN A N 1
ATOM 629 C CA . GLN A 1 89 ? -14.867 12.149 15.608 1.00 97.38 89 GLN A CA 1
ATOM 630 C C . GLN A 1 89 ? -15.527 12.205 14.226 1.00 97.38 89 GLN A C 1
ATOM 632 O O . GLN A 1 89 ? -16.750 12.297 14.127 1.00 97.38 89 GLN A O 1
ATOM 637 N N . LYS A 1 90 ? -14.728 12.135 13.154 1.00 97.88 90 LYS A N 1
ATOM 638 C CA . LYS A 1 90 ? -15.236 12.117 11.778 1.00 97.88 90 LYS A CA 1
ATOM 639 C C . LYS A 1 90 ? -16.035 10.842 11.496 1.00 97.88 90 LYS A C 1
ATOM 641 O O . LYS A 1 90 ? -17.126 10.934 10.945 1.00 97.88 90 LYS A O 1
ATOM 646 N N . MET A 1 91 ? -15.515 9.679 11.890 1.00 97.62 91 MET A N 1
ATOM 647 C CA . MET A 1 91 ? -16.192 8.393 11.697 1.00 97.62 91 MET A CA 1
ATOM 648 C C . MET A 1 91 ? -17.434 8.245 12.576 1.00 97.62 91 MET A C 1
ATOM 650 O O . MET A 1 91 ? -18.415 7.656 12.141 1.00 97.62 91 MET A O 1
ATOM 654 N N . GLY A 1 92 ? -17.449 8.836 13.772 1.00 97.19 92 GLY A N 1
ATOM 655 C CA . GLY A 1 92 ? -18.622 8.870 14.648 1.00 97.19 92 GLY A CA 1
ATOM 656 C C . GLY A 1 92 ? -19.817 9.635 14.062 1.00 97.19 92 GLY A C 1
ATOM 657 O O . GLY A 1 92 ? -20.941 9.448 14.521 1.00 97.19 92 GLY A O 1
ATOM 658 N N . ALA A 1 93 ? -19.590 10.466 13.039 1.00 97.31 93 ALA A N 1
ATOM 659 C CA . ALA A 1 93 ? -20.630 11.161 12.284 1.00 97.31 93 ALA A CA 1
ATOM 660 C C . ALA A 1 93 ? -21.051 10.424 10.994 1.00 97.31 93 ALA A C 1
ATOM 662 O O . ALA A 1 93 ? -21.839 10.964 10.218 1.00 97.31 93 ALA A O 1
ATOM 663 N N . ASP A 1 94 ? -20.532 9.219 10.734 1.00 97.75 94 ASP A N 1
ATOM 664 C CA . ASP A 1 94 ? -20.860 8.451 9.533 1.00 97.75 94 ASP A CA 1
ATOM 665 C C . ASP A 1 94 ? -22.307 7.927 9.580 1.00 97.75 94 ASP A C 1
ATOM 667 O O . ASP A 1 94 ? -22.721 7.224 10.506 1.00 97.75 94 ASP A O 1
ATOM 671 N N . GLU A 1 95 ? -23.097 8.253 8.555 1.00 97.69 95 GLU A N 1
ATOM 672 C CA . GLU A 1 95 ? -24.518 7.897 8.476 1.00 97.69 95 GLU A CA 1
ATOM 673 C C . GLU A 1 95 ? -24.753 6.376 8.499 1.00 97.69 95 GLU A C 1
ATOM 675 O O . GLU A 1 95 ? -25.787 5.913 9.003 1.00 97.69 95 GLU A O 1
ATOM 680 N N . ARG A 1 96 ? -23.781 5.578 8.022 1.00 97.25 96 ARG A N 1
ATOM 681 C CA . ARG A 1 96 ? -23.855 4.107 7.994 1.00 97.25 96 ARG A CA 1
ATOM 682 C C . ARG A 1 96 ? -23.967 3.510 9.395 1.00 97.25 96 ARG A C 1
ATOM 684 O O . ARG A 1 96 ? -24.557 2.441 9.539 1.00 97.25 96 ARG A O 1
ATOM 691 N N . LEU A 1 97 ? -23.496 4.206 10.435 1.00 97.44 97 LEU A N 1
ATOM 692 C CA . LEU A 1 97 ? -23.596 3.755 11.830 1.00 97.44 97 LEU A CA 1
ATOM 693 C C . LEU A 1 97 ? -25.042 3.575 12.304 1.00 97.44 97 LEU A C 1
ATOM 695 O O . LEU A 1 97 ? -25.304 2.796 13.223 1.00 97.44 97 LEU A O 1
ATOM 699 N N . SER A 1 98 ? -25.987 4.281 11.682 1.00 97.62 98 SER A N 1
ATOM 700 C CA . SER A 1 98 ? -27.412 4.192 12.005 1.00 97.62 98 SER A CA 1
ATOM 701 C C . SER A 1 98 ? -28.118 3.000 11.340 1.00 97.62 98 SER A C 1
ATOM 703 O O . SER A 1 98 ? -29.192 2.586 11.792 1.00 97.62 98 SER A O 1
ATOM 705 N N . ALA A 1 99 ? -27.518 2.418 10.299 1.00 97.56 99 ALA A N 1
ATOM 706 C CA . ALA A 1 99 ? -28.060 1.275 9.579 1.00 97.56 99 ALA A CA 1
ATOM 707 C C . ALA A 1 99 ? -27.685 -0.041 10.274 1.00 97.56 99 ALA A C 1
ATOM 709 O O . ALA A 1 99 ? -26.628 -0.168 10.885 1.00 97.56 99 ALA A O 1
ATOM 710 N N . ARG A 1 100 ? -28.550 -1.057 10.174 1.00 97.25 100 ARG A N 1
ATOM 711 C CA . ARG A 1 100 ? -28.173 -2.428 10.550 1.00 97.25 100 ARG A CA 1
ATOM 712 C C . ARG A 1 100 ? -27.289 -3.008 9.451 1.00 97.25 100 ARG A C 1
ATOM 714 O O . ARG A 1 100 ? -27.662 -2.939 8.283 1.00 97.25 100 ARG A O 1
ATOM 721 N N . GLY A 1 101 ? -26.156 -3.582 9.841 1.00 95.00 101 GLY A N 1
ATOM 722 C CA . GLY A 1 101 ? -25.161 -4.124 8.925 1.00 95.00 101 GLY A CA 1
ATOM 723 C C . GLY A 1 101 ? -24.962 -5.625 9.064 1.00 95.00 101 GLY A C 1
ATOM 724 O O . GLY A 1 101 ? -25.372 -6.259 10.039 1.00 95.00 101 GLY A O 1
ATOM 725 N N . SER A 1 102 ? -24.316 -6.185 8.051 1.00 96.31 102 SER A N 1
ATOM 726 C CA . SER A 1 102 ? -23.663 -7.489 8.107 1.00 96.31 102 SER A CA 1
ATOM 727 C C . SER A 1 102 ? -22.273 -7.378 8.739 1.00 96.31 102 SER A C 1
ATOM 729 O O . SER A 1 102 ? -21.698 -6.292 8.826 1.00 96.31 102 SER A O 1
ATOM 731 N N . SER A 1 103 ? -21.704 -8.525 9.115 1.00 95.50 103 SER A N 1
ATOM 732 C CA . SER A 1 103 ? -20.329 -8.611 9.621 1.00 95.50 103 SER A CA 1
ATOM 733 C C . SER A 1 103 ? -19.305 -8.035 8.628 1.00 95.50 103 SER A C 1
ATOM 735 O O . SER A 1 103 ? -18.391 -7.324 9.028 1.00 95.50 103 SER A O 1
ATOM 737 N N . THR A 1 104 ? -19.509 -8.247 7.323 1.00 96.56 104 THR A N 1
ATOM 738 C CA . THR A 1 104 ? -18.656 -7.701 6.255 1.00 96.56 104 THR A CA 1
ATOM 739 C C . THR A 1 104 ? -18.706 -6.175 6.189 1.00 96.56 104 THR A C 1
ATOM 741 O O . THR A 1 104 ? -17.675 -5.533 6.035 1.00 96.56 104 THR A O 1
ATOM 744 N N . GLN A 1 105 ? -19.891 -5.574 6.344 1.00 97.44 105 GLN A N 1
ATOM 745 C CA . GLN A 1 105 ? -20.029 -4.111 6.363 1.00 97.44 105 GLN A CA 1
ATOM 746 C C . GLN A 1 105 ? -19.399 -3.497 7.617 1.00 97.44 105 GLN A C 1
ATOM 748 O O . GLN A 1 105 ? -18.802 -2.429 7.540 1.00 97.44 105 GLN A O 1
ATOM 753 N N . ALA A 1 106 ? -19.517 -4.178 8.760 1.00 97.50 106 ALA A N 1
ATOM 754 C CA . ALA A 1 106 ? -18.843 -3.792 9.994 1.00 97.50 106 ALA A CA 1
ATOM 755 C C . ALA A 1 106 ? -17.311 -3.857 9.856 1.00 97.50 106 ALA A C 1
ATOM 757 O O . ALA A 1 106 ? -16.634 -2.916 10.261 1.00 97.50 106 ALA A O 1
ATOM 758 N N . LYS A 1 107 ? -16.784 -4.931 9.248 1.00 97.81 107 LYS A N 1
ATOM 759 C CA . LYS A 1 107 ? -15.355 -5.093 8.941 1.00 97.81 107 LYS A CA 1
ATOM 760 C C . LYS A 1 107 ? -14.842 -3.950 8.065 1.00 97.81 107 LYS A C 1
ATOM 762 O O . LYS A 1 107 ? -13.948 -3.233 8.493 1.00 97.81 107 LYS A O 1
ATOM 767 N N . ALA A 1 108 ? -15.478 -3.721 6.914 1.00 97.62 108 ALA A N 1
ATOM 768 C CA . ALA A 1 108 ? -15.083 -2.660 5.989 1.00 97.62 108 ALA A CA 1
ATOM 769 C C . ALA A 1 108 ? -15.076 -1.275 6.661 1.00 97.62 108 ALA A C 1
ATOM 771 O O . ALA A 1 108 ? -14.169 -0.481 6.445 1.00 97.62 108 ALA A O 1
ATOM 772 N N . LEU A 1 109 ? -16.052 -0.988 7.531 1.00 98.06 109 LEU A N 1
ATOM 773 C CA . LEU A 1 109 ? -16.105 0.291 8.239 1.00 98.06 109 LEU A CA 1
ATOM 774 C C . LEU A 1 109 ? -14.963 0.471 9.253 1.00 98.06 109 LEU A C 1
ATOM 776 O O . LEU A 1 109 ? -14.487 1.591 9.443 1.00 98.06 109 LEU A O 1
ATOM 780 N N . ILE A 1 110 ? -14.537 -0.610 9.912 1.00 98.44 110 ILE A N 1
ATOM 781 C CA . ILE A 1 110 ? -13.371 -0.593 10.805 1.00 98.44 110 ILE A CA 1
ATOM 782 C C . ILE A 1 110 ? -12.088 -0.421 9.994 1.00 98.44 110 ILE A C 1
ATOM 784 O O . ILE A 1 110 ? -11.271 0.416 10.362 1.00 98.44 110 ILE A O 1
ATOM 788 N N . GLU A 1 111 ? -11.930 -1.143 8.884 1.00 98.25 111 GLU A N 1
ATOM 789 C CA . GLU A 1 111 ? -10.771 -1.006 7.993 1.00 98.25 111 GLU A CA 1
ATOM 790 C C . GLU A 1 111 ? -10.648 0.430 7.463 1.00 98.25 111 GLU A C 1
ATOM 792 O O . GLU A 1 111 ? -9.586 1.034 7.585 1.00 98.25 111 GLU A O 1
ATOM 797 N N . GLU A 1 112 ? -11.751 1.038 7.011 1.00 98.19 112 GLU A N 1
ATOM 798 C CA . GLU A 1 112 ? -11.790 2.451 6.605 1.00 98.19 112 GLU A CA 1
ATOM 799 C C . GLU A 1 112 ? -11.420 3.410 7.756 1.00 98.19 112 GLU A C 1
ATOM 801 O O . GLU A 1 112 ? -10.758 4.432 7.541 1.00 98.19 112 GLU A O 1
ATOM 806 N N . PHE A 1 113 ? -11.843 3.114 8.993 1.00 98.56 113 PHE A N 1
ATOM 807 C CA . PHE A 1 113 ? -11.466 3.914 10.162 1.00 98.56 113 PHE A CA 1
ATOM 808 C C . PHE A 1 113 ? -9.969 3.808 10.456 1.00 98.56 113 PHE A C 1
ATOM 810 O O . PHE A 1 113 ? -9.323 4.843 10.639 1.00 98.56 113 PHE A O 1
ATOM 817 N N . VAL A 1 114 ? -9.421 2.590 10.479 1.00 98.69 114 VAL A N 1
ATOM 818 C CA . VAL A 1 114 ? -7.991 2.346 10.701 1.00 98.69 114 VAL A CA 1
ATOM 819 C C . VAL A 1 114 ? -7.171 3.036 9.623 1.00 98.69 114 VAL A C 1
ATOM 821 O O . VAL A 1 114 ? -6.282 3.822 9.947 1.00 98.69 114 VAL A O 1
ATOM 824 N N . GLU A 1 115 ? -7.538 2.845 8.359 1.00 98.19 115 GLU A N 1
ATOM 825 C CA . GLU A 1 115 ? -6.906 3.494 7.219 1.00 98.19 115 GLU A CA 1
ATOM 826 C C . GLU A 1 115 ? -6.926 5.034 7.366 1.00 98.19 115 GLU A C 1
ATOM 828 O O . GLU A 1 115 ? -5.916 5.706 7.120 1.00 98.19 115 GLU A O 1
ATOM 833 N N . SER A 1 116 ? -8.062 5.618 7.772 1.00 98.25 116 SER A N 1
ATOM 834 C CA . SER A 1 116 ? -8.189 7.069 7.952 1.00 98.25 116 SER A CA 1
ATOM 835 C C . SER A 1 116 ? -7.393 7.592 9.149 1.00 98.25 116 SER A C 1
ATOM 837 O O . SER A 1 116 ? -6.901 8.722 9.091 1.00 98.25 116 SER A O 1
ATOM 839 N N . ALA A 1 117 ? -7.330 6.840 10.247 1.00 98.44 117 ALA A N 1
ATOM 840 C CA . ALA A 1 117 ? -6.615 7.232 11.455 1.00 98.44 117 ALA A CA 1
ATOM 841 C C . ALA A 1 117 ? -5.104 7.131 11.235 1.00 98.44 117 ALA A C 1
ATOM 843 O O . ALA A 1 117 ? -4.397 8.127 11.388 1.00 98.44 117 ALA A O 1
ATOM 844 N N . MET A 1 118 ? -4.631 5.970 10.784 1.00 98.38 118 MET A N 1
ATOM 845 C CA . MET A 1 118 ? -3.214 5.717 10.546 1.00 98.38 118 MET A CA 1
ATOM 846 C C . MET A 1 118 ? -2.671 6.521 9.369 1.00 98.38 118 MET A C 1
ATOM 848 O O . MET A 1 118 ? -1.581 7.074 9.472 1.00 98.38 118 MET A O 1
ATOM 852 N N . GLY A 1 119 ? -3.463 6.744 8.314 1.00 97.25 119 GLY A N 1
ATOM 853 C CA . GLY A 1 119 ? -3.091 7.676 7.248 1.00 97.25 119 GLY A CA 1
ATOM 854 C C . GLY A 1 119 ? -2.881 9.111 7.754 1.00 97.25 119 GLY A C 1
ATOM 855 O O . GLY A 1 119 ? -1.979 9.808 7.295 1.00 97.25 119 GLY A O 1
ATOM 856 N N . ALA A 1 120 ? -3.665 9.563 8.741 1.00 97.81 120 ALA A N 1
ATOM 857 C CA . ALA A 1 120 ? -3.481 10.881 9.353 1.00 97.81 120 ALA A CA 1
ATOM 858 C C . ALA A 1 120 ? -2.272 10.945 10.305 1.00 97.81 120 ALA A C 1
ATOM 860 O O . ALA A 1 120 ? -1.692 12.026 10.465 1.00 97.81 120 ALA A O 1
ATOM 861 N N . VAL A 1 121 ? -1.919 9.821 10.939 1.00 97.69 121 VAL A N 1
ATOM 862 C CA . VAL A 1 121 ? -0.700 9.668 11.748 1.00 97.69 121 VAL A CA 1
ATOM 863 C C . VAL A 1 121 ? 0.528 9.698 10.835 1.00 97.69 121 VAL A C 1
ATOM 865 O O . VAL A 1 121 ? 1.363 10.581 11.017 1.00 97.69 121 VAL A O 1
ATOM 868 N N . SER A 1 122 ? 0.582 8.840 9.807 1.00 96.75 122 SER A N 1
ATOM 869 C CA . SER A 1 122 ? 1.677 8.784 8.824 1.00 96.75 122 SER A CA 1
ATOM 870 C C . SER A 1 122 ? 1.903 10.135 8.158 1.00 96.75 122 SER A C 1
ATOM 872 O O . SER A 1 122 ? 2.995 10.680 8.231 1.00 96.75 122 SER A O 1
ATOM 874 N N . ALA A 1 123 ? 0.855 10.799 7.663 1.00 95.62 123 ALA A N 1
ATOM 875 C CA . ALA A 1 123 ? 1.006 12.112 7.031 1.00 95.62 123 ALA A CA 1
ATOM 876 C C . ALA A 1 123 ? 1.657 13.186 7.930 1.00 95.62 123 ALA A C 1
ATOM 878 O O . ALA A 1 123 ? 2.198 14.163 7.420 1.00 95.62 123 ALA A O 1
ATOM 879 N N . GLY A 1 124 ? 1.567 13.056 9.259 1.00 94.19 124 GLY A N 1
ATOM 880 C CA . GLY A 1 124 ? 2.203 13.983 10.197 1.00 94.19 124 GLY A CA 1
ATOM 881 C C . GLY A 1 124 ? 3.551 13.524 10.749 1.00 94.19 124 GLY A C 1
ATOM 882 O O . GLY A 1 124 ? 4.210 14.3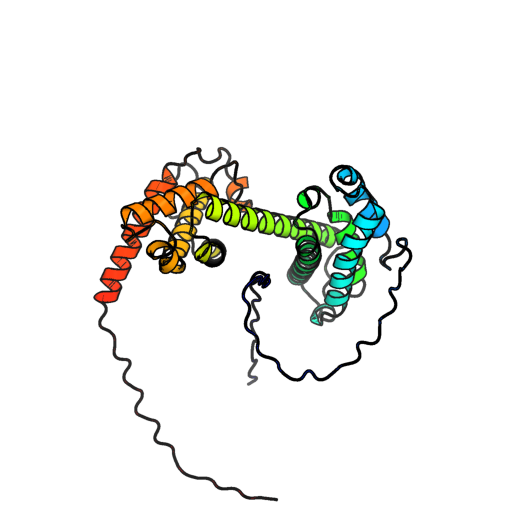42 11.382 1.00 94.19 124 GLY A O 1
ATOM 883 N N . LEU A 1 125 ? 3.905 12.246 10.581 1.00 94.94 125 LEU A N 1
ATOM 884 C CA . LEU A 1 125 ? 5.012 11.567 11.269 1.00 94.94 125 LEU A CA 1
ATOM 885 C C . LEU A 1 125 ? 5.742 10.560 10.355 1.00 94.94 125 LEU A C 1
ATOM 887 O O . LEU A 1 125 ? 6.357 9.620 10.848 1.00 94.94 125 LEU A O 1
ATOM 891 N N . TYR A 1 126 ? 5.647 10.711 9.031 1.00 91.44 126 TYR A N 1
ATOM 892 C CA . TYR A 1 126 ? 6.208 9.762 8.057 1.00 91.44 126 TYR A CA 1
ATOM 893 C C . TYR A 1 126 ? 7.739 9.669 8.134 1.00 91.44 126 TYR A C 1
ATOM 895 O O . TYR A 1 126 ? 8.325 8.688 7.690 1.00 91.44 126 TYR A O 1
ATOM 903 N N . ASP A 1 127 ? 8.383 10.696 8.693 1.00 91.19 127 ASP A N 1
ATOM 904 C CA . ASP A 1 127 ? 9.824 10.803 8.920 1.00 91.19 127 ASP A CA 1
ATOM 905 C C . ASP A 1 127 ? 10.296 10.039 10.169 1.00 91.19 127 ASP A C 1
ATOM 907 O O . ASP A 1 127 ? 11.482 10.059 10.493 1.00 91.19 127 ASP A O 1
ATOM 911 N N . ARG A 1 128 ? 9.382 9.398 10.908 1.00 94.12 128 ARG A N 1
ATOM 912 C CA . ARG A 1 128 ? 9.678 8.760 12.191 1.00 94.12 128 ARG A CA 1
ATOM 913 C C . ARG A 1 128 ? 9.899 7.261 12.044 1.00 94.12 128 ARG A C 1
ATOM 915 O O . ARG A 1 128 ? 8.951 6.501 11.865 1.00 94.12 128 ARG A O 1
ATOM 922 N N . ASP A 1 129 ? 11.133 6.818 12.274 1.00 92.25 129 ASP A N 1
ATOM 923 C CA . ASP A 1 129 ? 11.527 5.399 12.231 1.00 92.25 129 ASP A CA 1
ATOM 924 C C . ASP A 1 129 ? 10.720 4.492 13.170 1.00 92.25 129 ASP A C 1
ATOM 926 O O . ASP A 1 129 ? 10.576 3.291 12.930 1.00 92.25 129 ASP A O 1
ATOM 930 N N . TRP A 1 130 ? 10.211 5.043 14.273 1.00 95.38 130 TRP A N 1
ATOM 931 C CA . TRP A 1 130 ? 9.399 4.294 15.222 1.00 95.38 130 TRP A CA 1
ATOM 932 C C . TRP A 1 130 ? 7.971 4.030 14.749 1.00 95.38 130 TRP A C 1
ATOM 934 O O . TRP A 1 130 ? 7.330 3.124 15.281 1.00 95.38 130 TRP A O 1
ATOM 944 N N . LEU A 1 131 ? 7.461 4.786 13.772 1.00 95.75 131 LEU A N 1
ATOM 945 C CA . LEU A 1 131 ? 6.067 4.693 13.341 1.00 95.75 131 LEU A CA 1
ATOM 946 C C . LEU A 1 131 ? 5.710 3.268 12.900 1.00 95.75 131 LEU A C 1
ATOM 948 O O . LEU A 1 131 ? 4.665 2.753 13.273 1.00 95.75 131 LEU A O 1
ATOM 952 N N . PHE A 1 132 ? 6.608 2.603 12.177 1.00 94.25 132 PHE A N 1
ATOM 953 C CA . PHE A 1 132 ? 6.400 1.236 11.687 1.00 94.25 132 PHE A CA 1
ATOM 954 C C . PHE A 1 132 ? 6.817 0.148 12.692 1.00 94.25 132 PHE A C 1
ATOM 956 O O . PHE A 1 132 ? 6.710 -1.040 12.397 1.00 94.25 132 PHE A O 1
ATOM 963 N N . LYS A 1 133 ? 7.311 0.538 13.875 1.00 95.75 133 LYS A N 1
ATOM 964 C CA . LYS A 1 133 ? 7.726 -0.372 14.959 1.00 95.75 133 LYS A CA 1
ATOM 965 C C . LYS A 1 133 ? 6.748 -0.372 16.134 1.00 95.75 133 LYS A C 1
ATOM 967 O O . LYS A 1 133 ? 6.682 -1.354 16.869 1.00 95.75 133 LYS A O 1
ATOM 972 N N . ALA A 1 134 ? 6.010 0.719 16.325 1.00 97.56 134 ALA A N 1
ATOM 973 C CA . ALA A 1 134 ? 5.024 0.843 17.387 1.00 97.56 134 ALA A CA 1
ATOM 974 C C . ALA A 1 134 ? 3.798 -0.049 17.123 1.00 97.56 134 ALA A C 1
ATOM 976 O O . ALA A 1 134 ? 3.266 -0.099 16.013 1.00 97.56 134 ALA A O 1
ATOM 977 N N . ASN A 1 135 ? 3.312 -0.729 18.165 1.00 97.94 135 ASN A N 1
ATOM 978 C CA . ASN A 1 135 ? 2.119 -1.568 18.067 1.00 97.94 135 ASN A CA 1
ATOM 979 C C . ASN A 1 135 ? 0.846 -0.749 18.332 1.00 97.94 135 ASN A C 1
ATOM 981 O O . ASN A 1 135 ? 0.435 -0.566 19.477 1.00 97.94 135 ASN A O 1
ATOM 985 N N . PHE A 1 136 ? 0.184 -0.291 17.270 1.00 98.38 136 PHE A N 1
ATOM 986 C CA . PHE A 1 136 ? -1.041 0.508 17.380 1.00 98.38 136 PHE A CA 1
ATOM 987 C C . PHE A 1 136 ? -2.333 -0.296 17.591 1.00 98.38 136 PHE A C 1
ATOM 989 O O . PHE A 1 136 ? -3.403 0.315 17.643 1.00 98.38 136 PHE A O 1
ATOM 996 N N . ALA A 1 137 ? -2.273 -1.624 17.756 1.00 98.38 137 ALA A N 1
ATOM 997 C CA . ALA A 1 137 ? -3.466 -2.456 17.949 1.00 98.38 137 ALA A CA 1
ATOM 998 C C . ALA A 1 137 ? -4.298 -2.007 19.161 1.00 98.38 137 ALA A C 1
ATOM 1000 O O . ALA A 1 137 ? -5.493 -1.743 19.024 1.00 98.38 137 ALA A O 1
ATOM 1001 N N . GLY A 1 138 ? -3.657 -1.815 20.319 1.00 98.38 138 GLY A N 1
ATOM 1002 C CA . GLY A 1 138 ? -4.314 -1.352 21.546 1.00 98.38 138 GLY A CA 1
ATOM 1003 C C . GLY A 1 138 ? -5.001 0.015 21.390 1.00 98.38 138 GLY A C 1
ATOM 1004 O O . GLY A 1 138 ? -6.219 0.107 21.585 1.00 98.38 138 GLY A O 1
ATOM 1005 N N . PRO A 1 139 ? -4.270 1.080 20.997 1.00 98.50 139 PRO A N 1
ATOM 1006 C CA . PRO A 1 139 ? -4.852 2.402 20.759 1.00 98.50 139 PRO A CA 1
ATOM 1007 C C . PRO A 1 139 ? -6.017 2.378 19.766 1.00 98.50 139 PRO A C 1
ATOM 1009 O O . PRO A 1 139 ? -7.074 2.963 20.022 1.00 98.50 139 PRO A O 1
ATOM 1012 N N . MET A 1 140 ? -5.856 1.676 18.642 1.00 98.62 140 MET A N 1
ATOM 1013 C CA . MET A 1 140 ? -6.892 1.600 17.617 1.00 98.62 140 MET A CA 1
ATOM 1014 C C . MET A 1 140 ? -8.114 0.820 18.088 1.00 98.62 140 MET A C 1
ATOM 1016 O O . MET A 1 140 ? -9.237 1.230 17.788 1.00 98.62 140 MET A O 1
ATOM 1020 N N . LEU A 1 141 ? -7.939 -0.242 18.874 1.00 98.56 141 LEU A N 1
ATOM 1021 C CA . LEU A 1 141 ? -9.047 -0.986 19.463 1.00 98.56 141 LEU A CA 1
ATOM 1022 C C . LEU A 1 141 ? -9.835 -0.122 20.456 1.00 98.56 141 LEU A C 1
ATOM 1024 O O . LEU A 1 141 ? -11.063 -0.057 20.363 1.00 98.56 141 LEU A O 1
ATOM 1028 N N . ALA A 1 142 ? -9.153 0.594 21.355 1.00 98.31 142 ALA A N 1
ATOM 1029 C CA . ALA A 1 142 ? -9.799 1.503 22.304 1.00 98.31 142 ALA A CA 1
ATOM 1030 C C . ALA A 1 142 ? -10.600 2.601 21.580 1.00 98.31 142 ALA A C 1
ATOM 1032 O O . ALA A 1 142 ? -11.782 2.818 21.874 1.00 98.31 142 ALA A O 1
ATOM 1033 N N . ALA A 1 143 ? -10.002 3.233 20.564 1.00 98.44 143 ALA A N 1
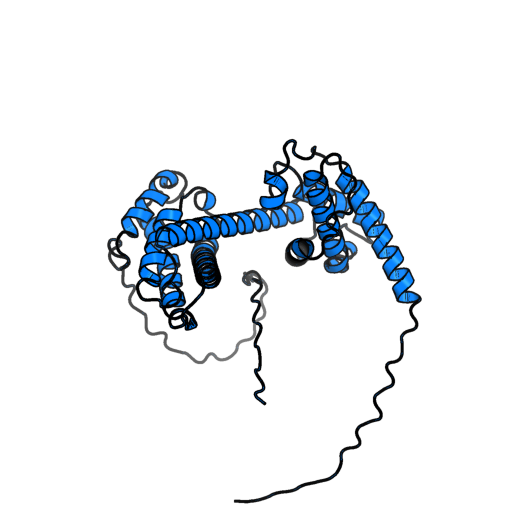ATOM 1034 C CA . ALA A 1 143 ? -10.676 4.242 19.753 1.00 98.44 143 ALA A CA 1
ATOM 1035 C C . ALA A 1 143 ? -11.866 3.667 18.963 1.00 98.44 143 ALA A C 1
ATOM 1037 O O . ALA A 1 143 ? -12.926 4.294 18.904 1.00 98.44 143 ALA A O 1
ATOM 1038 N N . THR A 1 144 ? -11.733 2.461 18.406 1.00 98.50 144 THR A N 1
ATOM 1039 C CA . THR A 1 144 ? -12.792 1.759 17.658 1.00 98.50 144 THR A CA 1
ATOM 1040 C C . THR A 1 144 ? -13.990 1.452 18.554 1.00 98.50 144 THR A C 1
ATOM 1042 O O . THR A 1 144 ? -15.124 1.803 18.221 1.00 98.50 144 THR A O 1
ATOM 1045 N N . LEU A 1 145 ? -13.750 0.850 19.726 1.00 98.00 145 LEU A N 1
ATOM 1046 C CA . LEU A 1 145 ? -14.805 0.506 20.683 1.00 98.00 145 LEU A CA 1
ATOM 1047 C C . LEU A 1 145 ? -15.553 1.748 21.171 1.00 98.00 145 LEU A C 1
ATOM 1049 O O . LEU A 1 145 ? -16.777 1.719 21.289 1.00 98.00 145 LEU A O 1
ATOM 1053 N N . TYR A 1 146 ? -14.841 2.850 21.413 1.00 97.81 146 TYR A N 1
ATOM 1054 C CA . TYR A 1 146 ? -15.463 4.109 21.808 1.00 97.81 146 TYR A CA 1
ATOM 1055 C C . TYR A 1 146 ? -16.295 4.732 20.683 1.00 97.81 146 TYR A C 1
ATOM 1057 O O . TYR A 1 146 ? -17.457 5.085 20.901 1.00 97.81 146 TYR A O 1
ATOM 1065 N N . THR A 1 147 ? -15.727 4.822 19.478 1.00 98.00 147 THR A N 1
ATOM 1066 C CA . THR A 1 147 ? -16.369 5.443 18.307 1.00 98.00 147 THR A CA 1
ATOM 1067 C C . THR A 1 147 ? -17.657 4.719 17.926 1.00 98.00 147 THR A C 1
ATOM 1069 O O . THR A 1 147 ? -18.656 5.355 17.587 1.00 98.00 147 THR A O 1
ATOM 1072 N N . PHE A 1 148 ? -17.669 3.388 18.032 1.00 97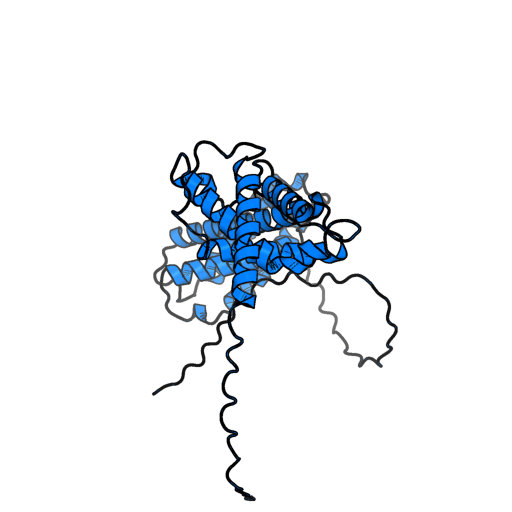.50 148 PHE A N 1
ATOM 1073 C CA . PHE A 1 148 ? -18.767 2.553 17.549 1.00 97.50 148 PHE A CA 1
ATOM 1074 C C . PHE A 1 148 ? -19.656 1.953 18.647 1.00 97.50 148 PHE A C 1
ATOM 1076 O O . PHE A 1 148 ? -20.542 1.156 18.337 1.00 97.50 148 PHE A O 1
ATOM 1083 N N . ARG A 1 149 ? -19.505 2.369 19.915 1.00 96.12 149 ARG A N 1
ATOM 1084 C CA . ARG A 1 149 ? -20.244 1.814 21.073 1.00 96.12 149 ARG A CA 1
ATOM 1085 C C . ARG A 1 149 ? -21.769 1.744 20.913 1.00 96.12 149 ARG A C 1
ATOM 1087 O O . ARG A 1 149 ? -22.404 0.863 21.482 1.00 96.12 149 ARG A O 1
ATOM 1094 N N . SER A 1 150 ? -22.354 2.661 20.141 1.00 96.19 150 SER A N 1
ATOM 1095 C CA . SER A 1 150 ? -23.808 2.762 19.920 1.00 96.19 150 SER A CA 1
ATOM 1096 C C . SER A 1 150 ? -24.217 2.528 18.462 1.00 96.19 150 SER A C 1
ATOM 1098 O O . SER A 1 150 ? -25.353 2.817 18.080 1.00 96.19 150 SER A O 1
ATOM 1100 N N . ALA A 1 151 ? -23.301 2.047 17.623 1.00 97.75 151 ALA A N 1
ATOM 1101 C CA . ALA A 1 151 ? -23.540 1.917 16.197 1.00 97.75 151 ALA A CA 1
ATOM 1102 C C . ALA A 1 151 ? -24.330 0.638 15.874 1.00 97.75 151 ALA A C 1
ATOM 1104 O O . ALA A 1 151 ? -23.923 -0.485 16.175 1.00 97.75 151 ALA A O 1
ATOM 1105 N N . LYS A 1 152 ? -25.476 0.805 15.204 1.00 97.94 152 LYS A N 1
ATOM 1106 C CA . LYS A 1 152 ? -26.397 -0.285 14.839 1.00 97.94 152 LYS A CA 1
ATOM 1107 C C . LYS A 1 152 ? -25.789 -1.257 13.827 1.00 97.94 152 LYS A C 1
ATOM 1109 O O . LYS A 1 152 ? -26.224 -2.412 13.755 1.00 97.94 152 LYS A O 1
ATOM 1114 N N . ILE A 1 153 ? -24.777 -0.816 13.083 1.00 97.38 153 ILE A N 1
ATOM 1115 C CA . ILE A 1 153 ? -24.090 -1.630 12.079 1.00 97.38 153 ILE A CA 1
ATOM 1116 C C . ILE A 1 153 ? -23.373 -2.838 12.708 1.00 97.38 153 ILE A C 1
ATOM 1118 O O . ILE A 1 153 ? -23.287 -3.883 12.073 1.00 97.38 153 ILE A O 1
ATOM 1122 N N . PHE A 1 154 ? -22.990 -2.747 13.990 1.00 96.75 154 PHE A N 1
ATOM 1123 C CA . PHE A 1 154 ? -22.299 -3.801 14.747 1.00 96.75 154 PHE A CA 1
ATOM 1124 C C . PHE A 1 154 ? -23.232 -4.704 15.567 1.00 96.75 154 PHE A C 1
ATOM 1126 O O . PHE A 1 154 ? -22.765 -5.528 16.344 1.00 96.75 154 PHE A O 1
ATOM 1133 N N . THR A 1 155 ? -24.556 -4.604 15.401 1.00 95.19 155 THR A N 1
ATOM 1134 C CA . THR A 1 155 ? -25.531 -5.382 16.204 1.00 95.19 155 THR A CA 1
ATOM 1135 C C . THR A 1 155 ? -25.368 -6.904 16.122 1.00 95.19 155 THR A C 1
ATOM 1137 O O . THR A 1 155 ? -25.879 -7.612 16.985 1.00 95.19 155 THR A O 1
ATOM 1140 N N . ARG A 1 156 ? -24.678 -7.415 15.097 1.00 94.81 156 ARG A N 1
ATOM 1141 C CA . ARG A 1 156 ? -24.371 -8.844 14.908 1.00 94.81 156 ARG A CA 1
ATOM 1142 C C . ARG A 1 156 ? -22.870 -9.150 14.945 1.00 94.81 156 ARG A C 1
ATOM 1144 O O . ARG A 1 156 ? -22.474 -10.259 14.603 1.00 94.81 156 ARG A O 1
ATOM 1151 N N . THR A 1 157 ? -22.045 -8.182 15.332 1.00 96.06 157 THR A N 1
ATOM 1152 C CA . THR A 1 157 ? -20.589 -8.323 15.376 1.00 96.06 157 THR A CA 1
ATOM 1153 C C . THR A 1 157 ? -20.167 -8.561 16.817 1.00 96.06 157 THR A C 1
ATOM 1155 O O . THR A 1 157 ? -20.376 -7.716 17.684 1.00 96.06 157 THR A O 1
ATOM 1158 N N . LEU A 1 158 ? -19.589 -9.730 17.087 1.00 95.06 158 LEU A N 1
ATOM 1159 C CA . LEU A 1 158 ? -19.073 -10.053 18.415 1.00 95.06 158 LEU A CA 1
ATOM 1160 C C . LEU A 1 158 ? -17.827 -9.211 18.711 1.00 95.06 158 LEU A C 1
ATOM 1162 O O . LEU A 1 158 ? -17.036 -8.939 17.812 1.00 95.06 158 LEU A O 1
ATOM 1166 N N . ARG A 1 159 ? -17.617 -8.840 19.978 1.00 93.25 159 ARG A N 1
ATOM 1167 C CA . ARG A 1 159 ? -16.464 -8.021 20.387 1.00 93.25 159 ARG A CA 1
ATOM 1168 C C . ARG A 1 159 ? -15.102 -8.602 19.955 1.00 93.25 159 ARG A C 1
ATOM 1170 O O . ARG A 1 159 ? -14.321 -7.817 19.432 1.00 93.25 159 ARG A O 1
ATOM 1177 N N . PRO A 1 160 ? -14.830 -9.921 20.059 1.00 96.81 160 PRO A N 1
ATOM 1178 C CA . PRO A 1 160 ? -13.575 -10.492 19.555 1.00 96.81 160 PRO A CA 1
ATOM 1179 C C . PRO A 1 160 ? -13.358 -10.299 18.046 1.00 96.81 160 PRO A C 1
ATOM 1181 O O . PRO A 1 160 ? -12.226 -10.207 17.593 1.00 96.81 160 PRO A O 1
ATOM 1184 N N . MET A 1 161 ? -14.430 -10.180 17.252 1.00 97.69 161 MET A N 1
ATOM 1185 C CA . MET A 1 161 ? -14.301 -9.901 15.815 1.00 97.69 161 MET A CA 1
ATOM 1186 C C . MET A 1 161 ? -13.840 -8.466 15.551 1.00 97.69 161 MET A C 1
ATOM 1188 O O . MET A 1 161 ? -13.173 -8.219 14.557 1.00 97.69 161 MET A O 1
ATOM 1192 N N . ILE A 1 162 ? -14.193 -7.512 16.422 1.00 97.69 162 ILE A N 1
ATOM 1193 C CA . ILE A 1 162 ? -13.763 -6.112 16.282 1.00 97.69 162 ILE A CA 1
ATOM 1194 C C . ILE A 1 162 ? -12.242 -6.019 16.411 1.00 97.69 162 ILE A C 1
ATOM 1196 O O . ILE A 1 162 ? -11.619 -5.318 15.624 1.00 97.69 162 ILE A O 1
ATOM 1200 N N . GLU A 1 163 ? -11.656 -6.748 17.361 1.00 97.81 163 GLU A N 1
ATOM 1201 C CA . GLU A 1 163 ? -10.204 -6.841 17.544 1.00 97.81 163 GLU A CA 1
ATOM 1202 C C . GLU A 1 163 ? -9.519 -7.399 16.293 1.00 97.81 163 GLU A C 1
ATOM 1204 O O . GLU A 1 163 ? -8.667 -6.724 15.721 1.00 97.81 163 GLU A O 1
ATOM 1209 N N . GLN A 1 164 ? -10.006 -8.528 15.766 1.00 98.06 164 GLN A N 1
ATOM 1210 C CA . GLN A 1 164 ? -9.502 -9.097 14.509 1.00 98.06 164 GLN A CA 1
ATOM 1211 C C . GLN A 1 164 ? -9.615 -8.127 13.323 1.00 98.06 164 GLN A C 1
ATOM 1213 O O . GLN A 1 164 ? -8.735 -8.083 12.468 1.00 98.06 164 GLN A O 1
ATOM 1218 N N . TYR A 1 165 ? -10.694 -7.342 13.240 1.00 98.38 165 TYR A N 1
ATOM 1219 C CA . TYR A 1 165 ? -10.866 -6.357 12.167 1.00 98.38 165 TYR A CA 1
ATOM 1220 C C . TYR A 1 165 ? -9.925 -5.161 12.312 1.00 98.38 165 TYR A C 1
ATOM 1222 O O . TYR A 1 165 ? -9.455 -4.643 11.302 1.00 98.38 165 TYR A O 1
ATOM 1230 N N . VAL A 1 166 ? -9.629 -4.731 13.541 1.00 98.56 166 VAL A N 1
ATOM 1231 C CA . VAL A 1 166 ? -8.633 -3.683 13.801 1.00 98.56 166 VAL A CA 1
ATOM 1232 C C . VAL A 1 166 ? -7.238 -4.167 13.412 1.00 98.56 166 VAL A C 1
ATOM 1234 O O . VAL A 1 166 ? -6.528 -3.446 12.716 1.00 98.56 166 VAL A O 1
ATOM 1237 N N . GLU A 1 167 ? -6.864 -5.383 13.807 1.00 98.25 167 GLU A N 1
ATOM 1238 C CA . GLU A 1 167 ? -5.576 -5.984 13.444 1.00 98.25 167 GLU A CA 1
ATOM 1239 C C . GLU A 1 167 ? -5.435 -6.162 11.931 1.00 98.25 167 GLU A C 1
ATOM 1241 O O . GLU A 1 167 ? -4.427 -5.751 11.361 1.00 98.25 167 GLU A O 1
ATOM 1246 N N . ALA A 1 168 ? -6.466 -6.688 11.262 1.00 97.75 168 ALA A N 1
ATOM 1247 C CA . ALA A 1 168 ? -6.482 -6.809 9.806 1.00 97.75 168 ALA A CA 1
ATOM 1248 C C . ALA A 1 168 ? -6.358 -5.438 9.119 1.00 97.75 168 ALA A C 1
ATOM 1250 O O . ALA A 1 168 ? -5.574 -5.288 8.186 1.00 97.75 168 ALA A O 1
ATOM 1251 N N . GLY A 1 169 ? -7.071 -4.417 9.607 1.00 98.25 169 GLY A N 1
ATOM 1252 C CA . GLY A 1 169 ? -6.958 -3.055 9.084 1.00 98.25 169 GLY A CA 1
ATOM 1253 C C . GLY A 1 169 ? -5.563 -2.453 9.275 1.00 98.25 169 GLY A C 1
ATOM 1254 O O . GLY A 1 169 ? -5.060 -1.772 8.384 1.00 98.25 169 GLY A O 1
ATOM 1255 N N . LEU A 1 170 ? -4.914 -2.718 10.415 1.00 98.38 170 LEU A N 1
ATOM 1256 C CA . LEU A 1 170 ? -3.545 -2.268 10.685 1.00 98.38 170 LEU A CA 1
ATOM 1257 C C . LEU A 1 170 ? -2.530 -2.985 9.800 1.00 98.38 170 LEU A C 1
ATOM 1259 O O . LEU A 1 170 ? -1.604 -2.349 9.300 1.00 98.38 170 LEU A O 1
ATOM 1263 N N . PHE A 1 171 ? -2.714 -4.288 9.597 1.00 97.31 171 PHE A N 1
ATOM 1264 C CA . PHE A 1 171 ? -1.899 -5.085 8.694 1.00 97.31 171 PHE A CA 1
ATOM 1265 C C . PHE A 1 171 ? -1.979 -4.546 7.261 1.00 97.31 171 PHE A C 1
ATOM 1267 O O . PHE A 1 171 ? -0.945 -4.222 6.683 1.00 97.31 171 PHE A O 1
ATOM 1274 N N . LEU A 1 172 ? -3.194 -4.349 6.734 1.00 96.88 172 LEU A N 1
ATOM 1275 C CA . LEU A 1 172 ? -3.411 -3.807 5.389 1.00 96.88 172 LEU A CA 1
ATOM 1276 C C . LEU A 1 172 ? -2.830 -2.396 5.233 1.00 96.88 172 LEU A C 1
ATOM 1278 O O . LEU A 1 172 ? -2.207 -2.095 4.219 1.00 96.88 172 LEU A O 1
ATOM 1282 N N . TRP A 1 173 ? -2.989 -1.531 6.241 1.00 97.31 173 TRP A N 1
ATOM 1283 C CA . TRP A 1 173 ? -2.389 -0.196 6.210 1.00 97.31 173 TRP A CA 1
ATOM 1284 C C . TRP A 1 173 ? -0.853 -0.252 6.175 1.00 97.31 173 TRP A C 1
ATOM 1286 O O . TRP A 1 173 ? -0.238 0.430 5.357 1.00 97.31 173 TRP A O 1
ATOM 1296 N N . ASN A 1 174 ? -0.232 -1.070 7.030 1.00 96.12 174 ASN A N 1
ATOM 1297 C CA . ASN A 1 174 ? 1.222 -1.252 7.040 1.00 96.12 174 ASN A CA 1
ATOM 1298 C C . ASN A 1 174 ? 1.734 -1.812 5.709 1.00 96.12 174 ASN A C 1
ATOM 1300 O O . ASN A 1 174 ? 2.780 -1.392 5.213 1.00 96.12 174 ASN A O 1
ATOM 1304 N N . GLU A 1 175 ? 1.007 -2.771 5.141 1.00 95.75 175 GLU A N 1
ATOM 1305 C CA . GLU A 1 175 ? 1.330 -3.356 3.850 1.00 95.75 175 GLU A CA 1
ATOM 1306 C C . GLU A 1 175 ? 1.297 -2.308 2.732 1.00 95.75 175 GLU A C 1
ATOM 1308 O O . GLU A 1 175 ? 2.259 -2.218 1.969 1.00 95.75 175 GLU A O 1
ATOM 1313 N N . GLU A 1 176 ? 0.261 -1.472 2.686 1.00 96.00 176 GLU A N 1
ATOM 1314 C CA . GLU A 1 176 ? 0.148 -0.389 1.709 1.00 96.00 176 GLU A CA 1
ATOM 1315 C C . GLU A 1 176 ? 1.312 0.611 1.825 1.00 96.00 176 GLU A C 1
ATOM 1317 O O . GLU A 1 176 ? 1.947 0.934 0.823 1.00 96.00 176 GLU A O 1
ATOM 1322 N N . GLU A 1 177 ? 1.660 1.068 3.035 1.00 95.12 177 GLU A N 1
ATOM 1323 C CA . GLU A 1 177 ? 2.787 1.999 3.232 1.00 95.12 177 GLU A CA 1
ATOM 1324 C C . GLU A 1 177 ? 4.125 1.371 2.806 1.00 95.12 177 GLU A C 1
ATOM 1326 O O . GLU A 1 177 ? 4.946 2.026 2.157 1.00 95.12 177 GLU A O 1
ATOM 1331 N N . ARG A 1 178 ? 4.333 0.084 3.121 1.00 95.12 178 ARG A N 1
ATOM 1332 C CA . ARG A 1 178 ? 5.512 -0.684 2.694 1.00 95.12 178 ARG A CA 1
ATOM 1333 C C . ARG A 1 178 ? 5.621 -0.715 1.169 1.00 95.12 178 ARG A C 1
ATOM 1335 O O . ARG A 1 178 ? 6.685 -0.402 0.635 1.00 95.12 178 ARG A O 1
ATOM 1342 N N . ILE A 1 179 ? 4.537 -1.066 0.479 1.00 96.88 179 ILE A N 1
ATOM 1343 C CA . ILE A 1 179 ? 4.485 -1.155 -0.987 1.00 96.88 179 ILE A CA 1
ATOM 1344 C C . ILE A 1 179 ? 4.729 0.221 -1.617 1.00 96.88 179 ILE A C 1
ATOM 1346 O O . ILE A 1 179 ? 5.577 0.354 -2.499 1.00 96.88 179 ILE A O 1
ATOM 1350 N N . GLN A 1 180 ? 4.043 1.259 -1.136 1.00 95.81 180 GLN A N 1
ATOM 1351 C CA . GLN A 1 180 ? 4.189 2.637 -1.620 1.00 95.81 180 GLN A CA 1
ATOM 1352 C C . GLN A 1 180 ? 5.640 3.123 -1.516 1.00 95.81 180 GLN A C 1
ATOM 1354 O O . GLN A 1 180 ? 6.183 3.685 -2.472 1.00 95.81 180 GLN A O 1
ATOM 1359 N N . LYS A 1 181 ? 6.285 2.878 -0.368 1.00 94.94 181 LYS A N 1
ATOM 1360 C CA . LYS A 1 181 ? 7.689 3.229 -0.147 1.00 94.94 181 LYS A CA 1
ATOM 1361 C C . LYS A 1 181 ? 8.615 2.446 -1.081 1.00 94.94 181 LYS A C 1
ATOM 1363 O O . LYS A 1 181 ? 9.459 3.048 -1.739 1.00 94.94 181 LYS A O 1
ATOM 1368 N N . ALA A 1 182 ? 8.428 1.131 -1.177 1.00 96.94 182 ALA A N 1
ATOM 1369 C CA . ALA A 1 182 ? 9.219 0.254 -2.039 1.00 96.94 182 ALA A CA 1
ATOM 1370 C C . ALA A 1 182 ? 9.148 0.660 -3.522 1.00 96.94 182 ALA A C 1
ATOM 1372 O O . ALA A 1 182 ? 10.168 0.672 -4.218 1.00 96.94 182 ALA A O 1
ATOM 1373 N N . MET A 1 183 ? 7.959 1.043 -4.001 1.00 98.31 183 MET A N 1
ATOM 1374 C CA . MET A 1 183 ? 7.760 1.571 -5.354 1.00 98.31 183 MET A CA 1
ATOM 1375 C C . MET A 1 183 ? 8.513 2.879 -5.577 1.00 98.31 183 MET A C 1
ATOM 1377 O O . MET A 1 183 ? 9.210 3.028 -6.584 1.00 98.31 183 MET A O 1
ATOM 1381 N N . TRP A 1 184 ? 8.392 3.820 -4.638 1.00 97.50 184 TRP A N 1
ATOM 1382 C CA . TRP A 1 184 ? 9.065 5.109 -4.738 1.00 97.50 184 TRP A CA 1
ATOM 1383 C C . TRP A 1 184 ? 10.587 4.952 -4.773 1.00 97.50 184 TRP A C 1
ATOM 1385 O O . TRP A 1 184 ? 11.244 5.494 -5.666 1.00 97.50 184 TRP A O 1
ATOM 1395 N N . ASP A 1 185 ? 11.134 4.157 -3.856 1.00 96.81 185 ASP A N 1
ATOM 1396 C CA . ASP A 1 185 ? 12.569 3.902 -3.761 1.00 96.81 185 ASP A CA 1
ATOM 1397 C C . ASP A 1 185 ? 13.099 3.231 -5.038 1.00 96.81 185 ASP A C 1
ATOM 1399 O O . ASP A 1 185 ? 14.138 3.638 -5.561 1.00 96.81 185 ASP A O 1
ATOM 1403 N N . ALA A 1 186 ? 12.356 2.279 -5.614 1.00 98.12 186 ALA A N 1
ATOM 1404 C CA . ALA A 1 186 ? 12.724 1.634 -6.875 1.00 98.12 186 ALA A CA 1
ATOM 1405 C C . ALA A 1 186 ? 12.720 2.612 -8.068 1.00 98.12 186 ALA A C 1
ATOM 1407 O O . ALA A 1 186 ? 13.623 2.584 -8.909 1.00 98.12 186 ALA A O 1
ATOM 1408 N N . ILE A 1 187 ? 11.745 3.524 -8.142 1.00 98.31 187 ILE A N 1
ATOM 1409 C CA . ILE A 1 187 ? 11.700 4.572 -9.176 1.00 98.31 187 ILE A CA 1
ATOM 1410 C C . ILE A 1 187 ? 12.887 5.537 -9.050 1.00 98.31 187 ILE A C 1
ATOM 1412 O O . ILE A 1 187 ? 13.460 5.952 -10.059 1.00 98.31 187 ILE A O 1
ATOM 1416 N N . VAL A 1 188 ? 13.284 5.887 -7.824 1.00 97.44 188 VAL A N 1
ATOM 1417 C CA . VAL A 1 188 ? 14.470 6.722 -7.587 1.00 97.44 188 VAL A CA 1
ATOM 1418 C C . VAL A 1 188 ? 15.746 5.970 -7.977 1.00 97.44 188 VAL A C 1
ATOM 1420 O O . VAL A 1 188 ? 16.579 6.524 -8.697 1.00 97.44 188 VAL A O 1
ATOM 1423 N N . ALA A 1 189 ? 15.877 4.708 -7.562 1.00 96.88 189 ALA A N 1
ATOM 1424 C CA . ALA A 1 189 ? 17.052 3.873 -7.813 1.00 96.88 189 ALA A CA 1
ATOM 1425 C C . ALA A 1 189 ? 17.281 3.576 -9.305 1.00 96.88 189 ALA A C 1
ATOM 1427 O O . ALA A 1 189 ? 18.421 3.468 -9.748 1.00 96.88 189 ALA A O 1
ATOM 1428 N N . THR A 1 190 ? 16.210 3.488 -10.095 1.00 96.88 190 THR A N 1
ATOM 1429 C CA . THR A 1 190 ? 16.274 3.204 -11.541 1.00 96.88 190 THR A CA 1
ATOM 1430 C C . THR A 1 190 ? 16.624 4.418 -12.402 1.00 96.88 190 THR A C 1
ATOM 1432 O O . THR A 1 190 ? 16.746 4.295 -13.620 1.00 96.88 190 THR A O 1
ATOM 1435 N N . GLY A 1 191 ? 16.817 5.594 -11.795 1.00 95.94 191 GLY A N 1
ATOM 1436 C CA . GLY A 1 191 ? 17.303 6.779 -12.501 1.00 95.94 191 GLY A CA 1
ATOM 1437 C C . GLY A 1 191 ? 16.251 7.493 -13.352 1.00 95.94 191 GLY A C 1
ATOM 1438 O O . GLY A 1 191 ? 16.615 8.255 -14.247 1.00 95.94 191 GLY A O 1
ATOM 1439 N N . VAL A 1 192 ? 14.955 7.298 -13.076 1.00 98.00 192 VAL A N 1
ATOM 1440 C CA . VAL A 1 192 ? 13.888 8.085 -13.718 1.00 98.00 192 VAL A CA 1
ATOM 1441 C C . VAL A 1 192 ? 14.133 9.576 -13.464 1.00 98.00 192 VAL A C 1
ATOM 1443 O O . VAL A 1 192 ? 14.391 9.988 -12.322 1.00 98.00 192 VAL A O 1
ATOM 1446 N N . LYS A 1 193 ? 14.028 10.394 -14.522 1.00 97.69 193 LYS A N 1
ATOM 1447 C CA . LYS A 1 193 ? 14.162 11.857 -14.443 1.00 97.69 193 LYS A CA 1
ATOM 1448 C C . LYS A 1 193 ? 13.237 12.410 -13.367 1.00 97.69 193 LYS A C 1
ATOM 1450 O O . LYS A 1 193 ? 12.069 12.035 -13.298 1.00 97.69 193 LYS A O 1
ATOM 1455 N N . GLU A 1 194 ? 13.738 13.341 -12.562 1.00 97.44 194 GLU A N 1
ATOM 1456 C CA . GLU A 1 194 ? 13.017 13.876 -11.402 1.00 97.44 194 GLU A CA 1
ATOM 1457 C C . GLU A 1 194 ? 11.620 14.407 -11.751 1.00 97.44 194 GLU A C 1
ATOM 1459 O O . GLU A 1 194 ? 10.642 14.044 -11.096 1.00 97.44 194 GLU A O 1
ATOM 1464 N N . SER A 1 195 ? 11.503 15.130 -12.870 1.00 97.56 195 SER A N 1
ATOM 1465 C CA . SER A 1 195 ? 10.234 15.644 -13.405 1.00 97.56 195 SER A CA 1
ATOM 1466 C C . SER A 1 195 ? 9.193 14.563 -13.728 1.00 97.56 195 SER A C 1
ATOM 1468 O O . SER A 1 195 ? 8.001 14.856 -13.799 1.00 97.56 195 SER A O 1
ATOM 1470 N N . HIS A 1 196 ? 9.617 13.309 -13.899 1.00 98.12 196 HIS A N 1
ATOM 1471 C CA . HIS A 1 196 ? 8.763 12.178 -14.259 1.00 98.12 196 HIS A CA 1
ATOM 1472 C C . HIS A 1 196 ? 8.514 11.208 -13.091 1.00 98.12 196 HIS A C 1
ATOM 1474 O O . HIS A 1 196 ? 7.586 10.404 -13.177 1.00 98.12 196 HIS A O 1
ATOM 1480 N N . ARG A 1 197 ? 9.257 11.293 -11.974 1.00 98.12 197 ARG A N 1
ATOM 1481 C CA . ARG A 1 197 ? 9.175 10.328 -10.852 1.00 98.12 197 ARG A CA 1
ATOM 1482 C C . ARG A 1 197 ? 7.778 10.219 -10.247 1.00 98.12 197 ARG A C 1
ATOM 1484 O O . ARG A 1 197 ? 7.252 9.119 -10.109 1.00 98.12 197 ARG A O 1
ATOM 1491 N N . LYS A 1 198 ? 7.129 11.351 -9.944 1.00 98.00 198 LYS A N 1
ATOM 1492 C CA . LYS A 1 198 ? 5.769 11.371 -9.366 1.00 98.00 198 LYS A CA 1
ATOM 1493 C C . LYS A 1 198 ? 4.746 10.705 -10.291 1.00 98.00 198 LYS A C 1
ATOM 1495 O O . LYS A 1 198 ? 3.888 9.948 -9.835 1.00 98.00 198 LYS A O 1
ATOM 1500 N N . LYS A 1 199 ? 4.853 10.959 -11.598 1.00 98.19 199 LYS A N 1
ATOM 1501 C CA . LYS A 1 199 ? 3.972 10.370 -12.614 1.00 98.19 199 LYS A CA 1
ATOM 1502 C C . LYS A 1 199 ? 4.253 8.876 -12.795 1.00 98.19 199 LYS A C 1
ATOM 1504 O O . LYS A 1 199 ? 3.307 8.093 -12.814 1.00 98.19 199 LYS A O 1
ATOM 1509 N N . ALA A 1 200 ? 5.525 8.481 -12.840 1.00 98.44 200 ALA A N 1
ATOM 1510 C CA . ALA A 1 200 ? 5.949 7.087 -12.903 1.00 98.44 200 ALA A CA 1
ATOM 1511 C C . ALA A 1 200 ? 5.430 6.286 -11.702 1.00 98.44 200 ALA A C 1
ATOM 1513 O O . ALA A 1 200 ? 4.770 5.270 -11.901 1.00 98.44 200 ALA A O 1
ATOM 1514 N N . ASN A 1 201 ? 5.605 6.799 -10.479 1.00 98.38 201 ASN A N 1
ATOM 1515 C CA . ASN A 1 201 ? 5.080 6.170 -9.267 1.00 98.38 201 ASN A CA 1
ATOM 1516 C C . ASN A 1 201 ? 3.547 6.044 -9.304 1.00 98.38 201 ASN A C 1
ATOM 1518 O O . ASN A 1 201 ? 2.998 4.994 -8.987 1.00 98.38 201 ASN A O 1
ATOM 1522 N N . SER A 1 202 ? 2.834 7.078 -9.773 1.00 98.25 202 SER A N 1
ATOM 1523 C CA . SER A 1 202 ? 1.373 7.005 -9.930 1.00 98.25 202 SER A CA 1
ATOM 1524 C C . SER A 1 202 ? 0.933 5.946 -10.948 1.00 98.25 202 SER A C 1
ATOM 1526 O O . SER A 1 202 ? -0.082 5.281 -10.732 1.00 98.25 202 SER A O 1
ATOM 1528 N N . HIS A 1 203 ? 1.655 5.791 -12.062 1.00 98.50 203 HIS A N 1
ATOM 1529 C CA . HIS A 1 203 ? 1.376 4.740 -13.041 1.00 98.50 203 HIS A CA 1
ATOM 1530 C C . HIS A 1 203 ? 1.693 3.350 -12.491 1.00 98.50 203 HIS A C 1
ATOM 1532 O O . HIS A 1 203 ? 0.896 2.440 -12.706 1.00 98.50 203 HIS A O 1
ATOM 1538 N N . LEU A 1 204 ? 2.796 3.207 -11.754 1.00 98.50 204 LEU A N 1
ATOM 1539 C CA . LEU A 1 204 ? 3.229 1.952 -11.148 1.00 98.50 204 LEU A CA 1
ATOM 1540 C C . LEU A 1 204 ? 2.245 1.460 -10.079 1.00 98.50 204 LEU A C 1
ATOM 1542 O O . LEU A 1 204 ? 1.825 0.306 -10.147 1.00 98.50 204 LEU A O 1
ATOM 1546 N N . ALA A 1 205 ? 1.802 2.343 -9.179 1.00 98.19 205 ALA A N 1
ATOM 1547 C CA . ALA A 1 205 ? 0.798 2.030 -8.160 1.00 98.19 205 ALA A CA 1
ATOM 1548 C C . ALA A 1 205 ? -0.546 1.624 -8.789 1.00 98.19 205 ALA A C 1
ATOM 1550 O O . ALA A 1 205 ? -1.101 0.579 -8.478 1.00 98.19 205 ALA A O 1
ATOM 1551 N N . LYS A 1 206 ? -1.035 2.379 -9.784 1.00 98.19 206 LYS A N 1
ATOM 1552 C CA . LYS A 1 206 ? -2.272 2.004 -10.498 1.00 98.19 206 LYS A CA 1
ATOM 1553 C C . LYS A 1 206 ? -2.145 0.676 -11.241 1.00 98.19 206 LYS A C 1
ATOM 1555 O O . LYS A 1 206 ? -3.129 -0.043 -11.370 1.00 98.19 206 LYS A O 1
ATOM 1560 N N . ALA A 1 207 ? -0.971 0.384 -11.796 1.00 98.50 207 ALA A N 1
ATOM 1561 C CA . ALA A 1 207 ? -0.721 -0.886 -12.463 1.00 98.50 207 ALA A CA 1
ATOM 1562 C C . ALA A 1 207 ? -0.719 -2.053 -11.463 1.00 98.50 207 ALA A C 1
ATOM 1564 O O . ALA A 1 207 ? -1.224 -3.121 -11.793 1.00 98.50 207 ALA A O 1
ATOM 1565 N N . TYR A 1 208 ? -0.212 -1.832 -10.248 1.00 98.38 208 TYR A N 1
ATOM 1566 C CA . TYR A 1 208 ? -0.228 -2.805 -9.155 1.00 98.38 208 TYR A CA 1
ATOM 1567 C C . TYR A 1 208 ? -1.659 -3.144 -8.722 1.00 98.38 208 TYR A C 1
ATOM 1569 O O . TYR A 1 208 ? -2.029 -4.318 -8.665 1.00 98.38 208 TYR A O 1
ATOM 1577 N N . ASP A 1 209 ? -2.499 -2.126 -8.518 1.00 97.56 209 ASP A N 1
ATOM 1578 C CA . ASP A 1 209 ? -3.916 -2.309 -8.176 1.00 97.56 209 ASP A CA 1
ATOM 1579 C C . ASP A 1 209 ? -4.666 -3.097 -9.260 1.00 97.56 209 ASP A C 1
ATOM 1581 O O . ASP A 1 209 ? -5.454 -3.999 -8.983 1.00 97.56 209 ASP A O 1
ATOM 1585 N N . GLU A 1 210 ? -4.414 -2.776 -10.529 1.00 98.06 210 GLU A N 1
ATOM 1586 C CA . GLU A 1 210 ? -5.070 -3.436 -11.660 1.00 98.06 210 GLU A CA 1
ATOM 1587 C C . GLU A 1 210 ? -4.587 -4.877 -11.844 1.00 98.06 210 GLU A C 1
ATOM 1589 O O . GLU A 1 210 ? -5.377 -5.739 -12.236 1.00 98.06 210 GLU A O 1
ATOM 1594 N N . ALA A 1 211 ? -3.326 -5.167 -11.516 1.00 98.19 211 ALA A N 1
ATOM 1595 C CA . ALA A 1 211 ? -2.771 -6.514 -11.574 1.00 98.19 211 ALA A CA 1
ATOM 1596 C C . ALA A 1 211 ? -3.489 -7.482 -10.626 1.00 98.19 211 ALA A C 1
ATOM 1598 O O . ALA A 1 211 ? -3.730 -8.622 -11.013 1.00 98.19 211 ALA A O 1
ATOM 1599 N N . HIS A 1 212 ? -3.940 -7.025 -9.452 1.00 97.38 212 HIS A N 1
ATOM 1600 C CA . HIS A 1 212 ? -4.730 -7.854 -8.529 1.00 97.38 212 HIS A CA 1
ATOM 1601 C C . HIS A 1 212 ? -6.012 -8.406 -9.162 1.00 97.38 212 HIS A C 1
ATOM 1603 O O . HIS A 1 212 ? -6.496 -9.464 -8.769 1.00 97.38 212 HIS A O 1
ATOM 1609 N N . LEU A 1 213 ? -6.575 -7.694 -10.142 1.00 96.38 213 LEU A N 1
ATOM 1610 C CA . LEU A 1 213 ? -7.845 -8.051 -10.773 1.00 96.38 213 LEU A CA 1
ATOM 1611 C C . LEU A 1 213 ? -7.685 -8.625 -12.180 1.00 96.38 213 LEU A C 1
ATOM 1613 O O . LEU A 1 213 ? -8.555 -9.364 -12.639 1.00 96.38 213 LEU A O 1
ATOM 1617 N N . ARG A 1 214 ? -6.630 -8.229 -12.898 1.00 97.56 214 ARG A N 1
ATOM 1618 C CA . ARG A 1 214 ? -6.481 -8.487 -14.338 1.00 97.56 214 ARG A CA 1
ATOM 1619 C C . ARG A 1 214 ? -5.272 -9.327 -14.706 1.00 97.56 214 ARG A C 1
ATOM 1621 O O . ARG A 1 214 ? -5.143 -9.662 -15.884 1.00 97.56 214 ARG A O 1
ATOM 1628 N N . ALA A 1 215 ? -4.393 -9.648 -13.758 1.00 98.06 215 ALA A N 1
ATOM 1629 C CA . ALA A 1 215 ? -3.287 -10.546 -14.042 1.00 98.06 215 ALA A CA 1
ATOM 1630 C C . ALA A 1 215 ? -3.810 -11.888 -14.596 1.00 98.06 215 ALA A C 1
ATOM 1632 O O . ALA A 1 215 ? -4.884 -12.350 -14.193 1.00 98.06 215 ALA A O 1
ATOM 1633 N N . PRO A 1 216 ? -3.081 -12.517 -15.531 1.00 97.56 216 PRO A N 1
ATOM 1634 C CA . PRO A 1 216 ? -3.494 -13.758 -16.178 1.00 97.56 216 PRO A CA 1
ATOM 1635 C C . PRO A 1 216 ? -3.275 -14.974 -15.259 1.00 97.56 216 PRO A C 1
ATOM 1637 O O . PRO A 1 216 ? -2.548 -15.894 -15.613 1.00 97.56 216 PRO A O 1
ATOM 1640 N N . PHE A 1 217 ? -3.876 -14.973 -14.066 1.00 97.38 217 PHE A N 1
ATOM 1641 C CA . PHE A 1 217 ? -3.696 -16.029 -13.068 1.00 97.38 217 PHE A CA 1
ATOM 1642 C C . PHE A 1 217 ? -4.015 -17.423 -13.630 1.00 97.38 217 PHE A C 1
ATOM 1644 O O . PHE A 1 217 ? -5.085 -17.652 -14.198 1.00 97.38 217 PHE A O 1
ATOM 1651 N N . GLY A 1 218 ? -3.086 -18.359 -13.425 1.00 97.19 218 GLY A N 1
ATOM 1652 C CA . GLY A 1 218 ? -3.146 -19.731 -13.926 1.00 97.19 218 GLY A CA 1
ATOM 1653 C C . GLY A 1 218 ? -2.517 -19.923 -15.310 1.00 97.19 218 GLY A C 1
ATOM 1654 O O . GLY A 1 218 ? -2.714 -20.980 -15.907 1.00 97.19 218 GLY A O 1
ATOM 1655 N N . SER A 1 219 ? -1.796 -18.926 -15.837 1.00 97.19 219 SER A N 1
ATOM 1656 C CA . SER A 1 219 ? -1.152 -19.010 -17.157 1.00 97.19 219 SER A CA 1
ATOM 1657 C C . SER A 1 219 ? 0.312 -19.449 -17.102 1.00 97.19 219 SER A C 1
ATOM 1659 O O . SER A 1 219 ? 0.817 -20.017 -18.073 1.00 97.19 219 SER A O 1
ATOM 1661 N N . SER A 1 220 ? 0.991 -19.208 -15.978 1.00 96.75 220 SER A N 1
ATOM 1662 C CA . SER A 1 220 ? 2.414 -19.508 -15.811 1.00 96.75 220 SER A CA 1
ATOM 1663 C C . SER A 1 220 ? 2.674 -20.989 -15.518 1.00 96.75 220 SER A C 1
ATOM 1665 O O . SER A 1 220 ? 2.005 -21.609 -14.693 1.00 96.75 220 SER A O 1
ATOM 1667 N N . LEU A 1 221 ? 3.699 -21.550 -16.166 1.00 95.75 221 LEU A N 1
ATOM 1668 C CA . LEU A 1 221 ? 4.173 -22.929 -15.975 1.00 95.75 221 LEU A CA 1
ATOM 1669 C C . LEU A 1 221 ? 5.355 -22.972 -14.991 1.00 95.75 221 LEU A C 1
ATOM 1671 O O . LEU A 1 221 ? 6.435 -23.454 -15.329 1.00 95.75 221 LEU A O 1
ATOM 1675 N N . ALA A 1 222 ? 5.173 -22.397 -13.803 1.00 96.88 222 ALA A N 1
ATOM 1676 C CA . ALA A 1 222 ? 6.198 -22.394 -12.762 1.00 96.88 222 ALA A CA 1
ATOM 1677 C C . ALA A 1 222 ? 6.345 -23.770 -12.087 1.00 96.88 222 ALA A C 1
ATOM 1679 O O . ALA A 1 222 ? 5.462 -24.622 -12.187 1.00 96.88 222 ALA A O 1
ATOM 1680 N N . ASP A 1 223 ? 7.435 -23.949 -11.335 1.00 97.19 223 ASP A N 1
ATOM 1681 C CA . ASP A 1 223 ? 7.713 -25.188 -10.595 1.00 97.19 223 ASP A CA 1
ATOM 1682 C C . ASP A 1 223 ? 6.632 -25.516 -9.553 1.00 97.19 223 ASP A C 1
ATOM 1684 O O . ASP A 1 223 ? 6.348 -26.687 -9.296 1.00 97.19 223 A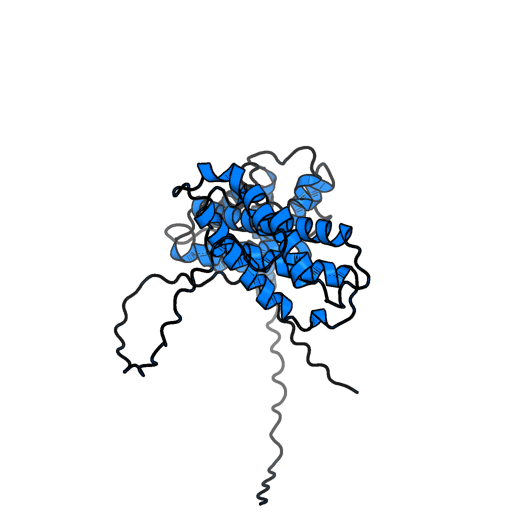SP A O 1
ATOM 1688 N N . THR A 1 224 ? 6.010 -24.488 -8.963 1.00 97.50 224 THR A N 1
ATOM 1689 C CA . THR A 1 224 ? 4.874 -24.636 -8.044 1.00 97.50 224 THR A CA 1
ATOM 1690 C C . THR A 1 224 ? 3.711 -23.716 -8.429 1.00 97.50 224 THR A C 1
ATOM 1692 O O . THR A 1 224 ? 3.940 -22.646 -9.007 1.00 97.50 224 THR A O 1
ATOM 1695 N N . PRO A 1 225 ? 2.457 -24.083 -8.097 1.00 97.69 225 PRO A N 1
ATOM 1696 C CA . PRO A 1 225 ? 1.291 -23.239 -8.356 1.00 97.69 225 PRO A CA 1
ATOM 1697 C C . PRO A 1 225 ? 1.393 -21.839 -7.735 1.00 97.69 225 PRO A C 1
ATOM 1699 O O . PRO A 1 225 ? 1.029 -20.856 -8.377 1.00 97.69 225 PRO A O 1
ATOM 1702 N N . GLU A 1 226 ? 1.918 -21.730 -6.516 1.00 97.81 226 GLU A N 1
ATOM 1703 C CA . GLU A 1 226 ? 2.050 -20.470 -5.772 1.00 97.81 226 GLU A CA 1
ATOM 1704 C C . GLU A 1 226 ? 3.064 -19.538 -6.450 1.00 97.81 226 GLU A C 1
ATOM 1706 O O . GLU A 1 226 ? 2.806 -18.347 -6.633 1.00 97.81 226 GLU A O 1
ATOM 1711 N N . LEU A 1 227 ? 4.191 -20.092 -6.917 1.00 97.69 227 LEU A N 1
ATOM 1712 C CA . LEU A 1 227 ? 5.161 -19.343 -7.712 1.00 97.69 227 LEU A CA 1
ATOM 1713 C C . LEU A 1 227 ? 4.561 -18.919 -9.061 1.00 97.69 227 LEU A C 1
ATOM 1715 O O . LEU A 1 227 ? 4.826 -17.810 -9.522 1.00 97.69 227 LEU A O 1
ATOM 1719 N N . GLY A 1 228 ? 3.722 -19.764 -9.668 1.00 98.06 228 GLY A N 1
ATOM 1720 C CA . GLY A 1 228 ? 2.988 -19.447 -10.894 1.00 98.06 228 GLY A CA 1
ATOM 1721 C C . GLY A 1 228 ? 2.036 -18.262 -10.717 1.00 98.06 228 GLY A C 1
ATOM 1722 O O . GLY A 1 228 ? 2.040 -17.349 -11.539 1.00 98.06 228 GLY A O 1
ATOM 1723 N N . GLN A 1 229 ? 1.295 -18.209 -9.606 1.00 98.06 229 GLN A N 1
ATOM 1724 C CA . GLN A 1 229 ? 0.434 -17.066 -9.278 1.00 98.06 229 GLN A CA 1
ATOM 1725 C C . GLN A 1 229 ? 1.235 -15.769 -9.122 1.00 98.06 229 GLN A C 1
ATOM 1727 O O . GLN A 1 229 ? 0.811 -14.721 -9.614 1.00 98.06 229 GLN A O 1
ATOM 1732 N N . LEU A 1 230 ? 2.408 -15.831 -8.482 1.00 97.94 230 LEU A N 1
ATOM 1733 C CA . LEU A 1 230 ? 3.289 -14.671 -8.363 1.00 97.94 230 LEU A CA 1
ATOM 1734 C C . LEU A 1 230 ? 3.849 -14.233 -9.727 1.00 97.94 230 LEU A C 1
ATOM 1736 O O . LEU A 1 230 ? 3.871 -13.038 -10.021 1.00 97.94 230 LEU A O 1
ATOM 1740 N N . GLN A 1 231 ? 4.269 -15.178 -10.573 1.00 98.31 231 GLN A N 1
ATOM 1741 C CA . GLN A 1 231 ? 4.728 -14.895 -11.937 1.00 98.31 231 GLN A CA 1
ATOM 1742 C C . GLN A 1 231 ? 3.634 -14.225 -12.780 1.00 98.31 231 GLN A C 1
ATOM 1744 O O . GLN A 1 231 ? 3.908 -13.224 -13.453 1.00 98.31 231 GLN A O 1
ATOM 1749 N N . ASP A 1 232 ? 2.397 -14.723 -12.702 1.00 98.56 232 ASP A N 1
ATOM 1750 C CA . ASP A 1 232 ? 1.240 -14.145 -13.388 1.00 98.56 232 ASP A CA 1
ATOM 1751 C C . ASP A 1 232 ? 0.936 -12.728 -12.881 1.00 98.56 232 ASP A C 1
ATOM 1753 O O . ASP A 1 232 ? 0.730 -11.821 -13.692 1.00 98.56 232 ASP A O 1
ATOM 1757 N N . PHE A 1 233 ? 0.968 -12.506 -11.560 1.00 98.62 233 PHE A N 1
ATOM 1758 C CA . PHE A 1 233 ? 0.801 -11.178 -10.962 1.00 98.62 233 PHE A CA 1
ATOM 1759 C C . PHE A 1 233 ? 1.840 -10.184 -11.489 1.00 98.62 233 PHE A C 1
ATOM 1761 O O . PHE A 1 233 ? 1.480 -9.115 -11.985 1.00 98.62 233 PHE A O 1
ATOM 1768 N N . VAL A 1 234 ? 3.126 -10.549 -11.432 1.00 98.50 234 VAL A N 1
ATOM 1769 C CA . VAL A 1 234 ? 4.232 -9.695 -11.890 1.00 98.50 234 VAL A CA 1
ATOM 1770 C C . VAL A 1 234 ? 4.100 -9.376 -13.377 1.00 98.50 234 VAL A C 1
ATOM 1772 O O . VAL A 1 234 ? 4.281 -8.223 -13.769 1.00 98.50 234 VAL A O 1
ATOM 1775 N N . ARG A 1 235 ? 3.718 -10.358 -14.202 1.00 98.56 235 ARG A N 1
ATOM 1776 C CA . ARG A 1 235 ? 3.462 -10.137 -15.630 1.00 98.56 235 ARG A CA 1
ATOM 1777 C C . ARG A 1 235 ? 2.318 -9.156 -15.852 1.00 98.56 235 ARG A C 1
ATOM 1779 O O . ARG A 1 235 ? 2.493 -8.190 -16.585 1.00 98.56 235 ARG A O 1
ATOM 1786 N N . GLY A 1 236 ? 1.178 -9.359 -15.189 1.00 98.44 236 GLY A N 1
ATOM 1787 C CA . GLY A 1 236 ? 0.035 -8.445 -15.273 1.00 98.44 236 GLY A CA 1
ATOM 1788 C C . GLY A 1 236 ? 0.387 -7.019 -14.842 1.00 98.44 236 GLY A C 1
ATOM 1789 O O . GLY A 1 236 ? 0.026 -6.056 -15.521 1.00 98.44 236 GLY A O 1
ATOM 1790 N N . TRP A 1 237 ? 1.149 -6.884 -13.756 1.00 98.69 237 TRP A N 1
ATOM 1791 C CA . TRP A 1 237 ? 1.628 -5.599 -13.253 1.00 98.69 237 TRP A CA 1
ATOM 1792 C C . TRP A 1 237 ? 2.556 -4.901 -14.250 1.00 98.69 237 TRP A C 1
ATOM 1794 O O . TRP A 1 237 ? 2.358 -3.724 -14.567 1.00 98.69 237 TRP A O 1
ATOM 1804 N N . MET A 1 238 ? 3.518 -5.632 -14.806 1.00 98.69 238 MET A N 1
ATOM 1805 C CA . MET A 1 238 ? 4.451 -5.120 -15.804 1.00 98.69 238 MET A CA 1
ATOM 1806 C C . MET A 1 238 ? 3.733 -4.685 -17.087 1.00 98.69 238 MET A C 1
ATOM 1808 O O . MET A 1 238 ? 3.963 -3.573 -17.563 1.00 98.69 238 MET A O 1
ATOM 1812 N N . SER A 1 239 ? 2.809 -5.499 -17.606 1.00 98.38 239 SER A N 1
ATOM 1813 C CA . SER A 1 239 ? 1.988 -5.158 -18.775 1.00 98.38 239 SER A CA 1
ATOM 1814 C C . SER A 1 239 ? 1.177 -3.877 -18.564 1.00 98.38 239 SER A C 1
ATOM 1816 O O . SER A 1 239 ? 1.156 -2.998 -19.430 1.00 98.38 239 SER A O 1
ATOM 1818 N N . GLU A 1 240 ? 0.518 -3.734 -17.409 1.00 98.25 240 GLU A N 1
ATOM 1819 C CA . GLU A 1 240 ? -0.254 -2.529 -17.093 1.00 98.25 240 GLU A CA 1
ATOM 1820 C C . GLU A 1 240 ? 0.641 -1.294 -16.930 1.00 98.25 240 GLU A C 1
ATOM 1822 O O . GLU A 1 240 ? 0.260 -0.207 -17.377 1.00 98.25 240 GLU A O 1
ATOM 1827 N N . PHE A 1 241 ? 1.830 -1.446 -16.340 1.00 98.56 241 PHE A N 1
ATOM 1828 C CA . PHE A 1 241 ? 2.783 -0.349 -16.200 1.00 98.56 241 PHE A CA 1
ATOM 1829 C C . PHE A 1 241 ? 3.314 0.113 -17.557 1.00 98.56 241 PHE A C 1
ATOM 1831 O O . PHE A 1 241 ? 3.232 1.305 -17.838 1.00 98.56 241 PHE A O 1
ATOM 1838 N N . VAL A 1 242 ? 3.774 -0.797 -18.423 1.00 98.38 242 VAL A N 1
ATOM 1839 C CA . VAL A 1 242 ? 4.289 -0.452 -19.764 1.00 98.38 242 VAL A CA 1
ATOM 1840 C C . VAL A 1 242 ? 3.232 0.295 -20.579 1.00 98.38 242 VAL A C 1
ATOM 1842 O O . VAL A 1 242 ? 3.516 1.336 -21.168 1.00 98.38 242 VAL A O 1
ATOM 1845 N N . ARG A 1 243 ? 1.975 -0.164 -20.536 1.00 97.31 243 ARG A N 1
ATOM 1846 C CA . ARG A 1 243 ? 0.861 0.480 -21.246 1.00 97.31 243 ARG A CA 1
ATOM 1847 C C . ARG A 1 243 ? 0.536 1.879 -20.718 1.00 97.31 243 ARG A C 1
ATOM 1849 O O . ARG A 1 243 ? 0.227 2.780 -21.493 1.00 97.31 243 ARG A O 1
ATOM 1856 N N . ARG A 1 244 ? 0.525 2.066 -19.394 1.00 97.81 244 ARG A N 1
ATOM 1857 C CA . ARG A 1 244 ? 0.145 3.346 -18.758 1.00 97.81 244 ARG A CA 1
ATOM 1858 C C . ARG A 1 244 ? 1.291 4.347 -18.724 1.00 97.81 244 ARG A C 1
ATOM 1860 O O . ARG A 1 244 ? 1.054 5.547 -18.808 1.00 97.81 244 ARG A O 1
ATOM 1867 N N . GLY A 1 245 ? 2.501 3.839 -18.553 1.00 97.06 245 GLY A N 1
ATOM 1868 C CA . GLY A 1 245 ? 3.740 4.576 -18.382 1.00 97.06 245 GLY A CA 1
ATOM 1869 C C . GLY A 1 245 ? 4.500 4.804 -19.682 1.00 97.06 245 GLY A C 1
ATOM 1870 O O . GLY A 1 245 ? 5.670 5.148 -19.601 1.00 97.06 245 GLY A O 1
ATOM 1871 N N . TRP A 1 246 ? 3.873 4.646 -20.853 1.00 97.19 246 TRP A N 1
ATOM 1872 C CA . TRP A 1 246 ? 4.546 4.806 -22.149 1.00 97.19 246 TRP A CA 1
ATOM 1873 C C . TRP A 1 246 ? 5.299 6.140 -22.275 1.00 97.19 246 TRP A C 1
ATOM 1875 O O . TRP A 1 246 ? 6.473 6.167 -22.619 1.00 97.19 246 TRP A O 1
ATOM 1885 N N . ASP A 1 247 ? 4.676 7.241 -21.850 1.00 97.44 247 ASP A N 1
ATOM 1886 C CA . ASP A 1 247 ? 5.319 8.563 -21.796 1.00 97.44 247 ASP A CA 1
ATOM 1887 C C . ASP A 1 247 ? 6.567 8.598 -20.888 1.00 97.44 247 ASP A C 1
ATOM 1889 O O . ASP A 1 247 ? 7.540 9.284 -21.186 1.00 97.44 247 ASP A O 1
ATOM 1893 N N . ILE A 1 248 ? 6.583 7.825 -19.797 1.00 98.12 248 ILE A N 1
ATOM 1894 C CA . ILE A 1 248 ? 7.766 7.688 -18.933 1.00 98.12 248 ILE A CA 1
ATOM 1895 C C . ILE A 1 248 ? 8.871 6.917 -19.662 1.00 98.12 248 ILE A C 1
ATOM 1897 O O . ILE A 1 248 ? 10.040 7.269 -19.534 1.00 98.12 248 ILE A O 1
ATOM 1901 N N . LEU A 1 249 ? 8.510 5.889 -20.431 1.00 97.94 249 LEU A N 1
ATOM 1902 C CA . LEU A 1 249 ? 9.452 5.075 -21.202 1.00 97.94 249 LEU A CA 1
ATOM 1903 C C . LEU A 1 249 ? 10.055 5.840 -22.389 1.00 97.94 249 LEU A C 1
ATOM 1905 O O . LEU A 1 249 ? 11.192 5.572 -22.765 1.00 97.94 249 LEU A O 1
ATOM 1909 N N . GLU A 1 250 ? 9.330 6.793 -22.974 1.00 97.25 250 GLU A N 1
ATOM 1910 C CA . GLU A 1 250 ? 9.838 7.636 -24.065 1.00 97.25 250 GLU A CA 1
ATOM 1911 C C . GLU A 1 250 ? 10.624 8.849 -23.557 1.00 97.25 250 GLU A C 1
ATOM 1913 O O . GLU A 1 250 ? 11.693 9.163 -24.075 1.00 97.25 250 GLU A O 1
ATOM 1918 N N . ASN A 1 251 ? 10.101 9.538 -22.538 1.00 97.50 251 ASN A N 1
ATOM 1919 C CA . ASN A 1 251 ? 10.588 10.864 -22.148 1.00 97.50 251 ASN A CA 1
ATOM 1920 C C . ASN A 1 251 ? 11.265 10.883 -20.772 1.00 97.50 251 ASN A C 1
ATOM 1922 O O . ASN A 1 251 ? 12.093 11.757 -20.491 1.00 97.50 251 ASN A O 1
ATOM 1926 N N . GLY A 1 252 ? 10.932 9.924 -19.908 1.00 97.00 252 GLY A N 1
ATOM 1927 C CA . GLY A 1 252 ? 11.344 9.876 -18.505 1.00 97.00 252 GLY A CA 1
ATOM 1928 C C . GLY A 1 252 ? 12.668 9.160 -18.235 1.00 97.00 252 GLY A C 1
ATOM 1929 O O . GLY A 1 252 ? 13.197 9.304 -17.131 1.00 97.00 252 GLY A O 1
ATOM 1930 N N . ILE A 1 253 ? 13.219 8.438 -19.215 1.00 97.25 253 ILE A N 1
ATOM 1931 C CA . ILE A 1 253 ? 14.477 7.683 -19.093 1.00 97.25 253 ILE A CA 1
ATOM 1932 C C . ILE A 1 253 ? 15.520 8.154 -20.121 1.00 97.25 253 ILE A C 1
ATOM 1934 O O . ILE A 1 253 ? 15.181 8.824 -21.095 1.00 97.25 253 ILE A O 1
ATOM 1938 N N . GLY A 1 254 ? 16.802 7.868 -19.864 1.00 93.44 254 GLY A N 1
ATOM 1939 C CA . GLY A 1 254 ? 17.919 8.221 -20.752 1.00 93.44 254 GLY A CA 1
ATOM 1940 C C . GLY A 1 254 ? 18.163 9.729 -20.947 1.00 93.44 254 GLY A C 1
ATOM 1941 O O . GLY A 1 254 ? 17.467 10.586 -20.398 1.00 93.44 254 GLY A O 1
ATOM 1942 N N . SER A 1 255 ? 19.183 10.075 -21.737 1.00 90.19 255 SER A N 1
ATOM 1943 C CA . SER A 1 255 ? 19.550 11.464 -22.079 1.00 90.19 255 SER A CA 1
ATOM 1944 C C . SER A 1 255 ? 19.192 11.868 -23.518 1.00 90.19 255 SER A C 1
ATOM 1946 O O . SER A 1 255 ? 19.461 13.000 -23.915 1.00 90.19 255 SER A O 1
ATOM 1948 N N . GLY A 1 256 ? 18.563 10.980 -24.293 1.00 91.44 256 GLY A N 1
ATOM 1949 C CA . GLY A 1 256 ? 18.255 11.194 -25.708 1.00 91.44 256 GLY A CA 1
ATOM 1950 C C . GLY A 1 256 ? 17.067 10.365 -26.189 1.00 91.44 256 GLY A C 1
ATOM 1951 O O . GLY A 1 256 ? 16.204 10.003 -25.394 1.00 91.44 256 GLY A O 1
ATOM 1952 N N . ALA A 1 257 ? 17.022 10.090 -27.496 1.00 92.50 257 ALA A N 1
ATOM 1953 C CA . ALA A 1 257 ? 16.015 9.209 -28.076 1.00 92.50 257 ALA A CA 1
ATOM 1954 C C . ALA A 1 257 ? 16.198 7.791 -27.525 1.00 92.50 257 ALA A C 1
ATOM 1956 O O . ALA A 1 257 ? 17.229 7.166 -27.765 1.00 92.50 257 ALA A O 1
ATOM 1957 N N . VAL A 1 258 ? 15.204 7.326 -26.775 1.00 95.69 258 VAL A N 1
ATOM 1958 C CA . VAL A 1 258 ? 15.243 6.033 -26.098 1.00 95.69 258 VAL A CA 1
ATOM 1959 C C . VAL A 1 258 ? 14.890 4.928 -27.089 1.00 95.69 258 VAL A C 1
ATOM 1961 O O . VAL A 1 258 ? 13.869 4.982 -27.774 1.00 95.69 258 VAL A O 1
ATOM 1964 N N . THR A 1 259 ? 15.742 3.916 -27.168 1.00 97.00 259 THR A N 1
ATOM 1965 C CA . THR A 1 259 ? 15.522 2.712 -27.973 1.00 97.00 259 THR A CA 1
ATOM 1966 C C . THR A 1 259 ? 14.637 1.702 -27.239 1.00 97.00 259 THR A C 1
ATOM 1968 O O . THR A 1 259 ? 14.551 1.703 -26.011 1.00 97.00 259 THR A O 1
ATOM 1971 N N . ARG A 1 260 ? 14.003 0.780 -27.977 1.00 96.44 260 ARG A N 1
ATOM 1972 C CA . ARG A 1 260 ? 13.218 -0.317 -27.379 1.00 96.44 260 ARG A CA 1
ATOM 1973 C C . ARG A 1 260 ? 14.040 -1.108 -26.356 1.00 96.44 260 ARG A C 1
ATOM 1975 O O . ARG A 1 260 ? 13.540 -1.411 -25.279 1.00 96.44 260 ARG A O 1
ATOM 1982 N N . ASP A 1 261 ? 15.288 -1.427 -26.682 1.00 97.62 261 ASP A N 1
ATOM 1983 C CA . ASP A 1 261 ? 16.140 -2.250 -25.819 1.00 97.62 261 ASP A CA 1
ATOM 1984 C C . ASP A 1 261 ? 16.478 -1.523 -24.507 1.00 97.62 261 ASP A C 1
ATOM 1986 O O . ASP A 1 261 ? 16.487 -2.140 -23.444 1.00 97.62 261 ASP A O 1
ATOM 1990 N N . GLU A 1 262 ? 16.652 -0.196 -24.544 1.00 97.31 262 GLU A N 1
ATOM 1991 C CA . GLU A 1 262 ? 16.793 0.623 -23.333 1.00 97.31 262 GLU A CA 1
ATOM 1992 C C . GLU A 1 262 ? 15.511 0.635 -22.487 1.00 97.31 262 GLU A C 1
ATOM 1994 O O . GLU A 1 262 ? 15.594 0.570 -21.259 1.00 97.31 262 GLU A O 1
ATOM 1999 N N . GLN A 1 263 ? 14.326 0.662 -23.109 1.00 98.06 263 GLN A N 1
ATOM 2000 C CA . GLN A 1 263 ? 13.047 0.571 -22.391 1.00 98.06 263 GLN A CA 1
ATOM 2001 C C . GLN A 1 263 ? 12.868 -0.796 -21.721 1.00 98.06 263 GLN A C 1
ATOM 2003 O O . GLN A 1 263 ? 12.487 -0.861 -20.549 1.00 98.06 263 GLN A O 1
ATOM 2008 N N . VAL A 1 264 ? 13.175 -1.886 -22.432 1.00 98.31 264 VAL A N 1
ATOM 2009 C CA . VAL A 1 264 ? 13.121 -3.251 -21.885 1.00 98.31 264 VAL A CA 1
ATOM 2010 C C . VAL A 1 264 ? 14.109 -3.407 -20.733 1.00 98.31 264 VAL A C 1
ATOM 2012 O O . VAL A 1 264 ? 13.747 -3.941 -19.680 1.00 98.31 264 VAL A O 1
ATOM 2015 N N . LEU A 1 265 ? 15.338 -2.908 -20.893 1.00 98.00 265 LEU A N 1
ATOM 2016 C CA . LEU A 1 265 ? 16.350 -2.936 -19.841 1.00 98.00 265 LEU A CA 1
ATOM 2017 C C . LEU A 1 265 ? 15.894 -2.141 -18.612 1.00 98.00 265 LEU A C 1
ATOM 2019 O O . LEU A 1 265 ? 15.993 -2.647 -17.495 1.00 98.00 265 LEU A O 1
ATOM 2023 N N . PHE A 1 266 ? 15.339 -0.941 -18.802 1.00 98.31 266 PHE A N 1
ATOM 2024 C CA . PHE A 1 266 ? 14.791 -0.131 -17.713 1.00 98.31 266 PHE A CA 1
ATOM 2025 C C . PHE A 1 266 ? 13.694 -0.876 -16.943 1.00 98.31 266 PHE A C 1
ATOM 2027 O O . PHE A 1 266 ? 13.771 -0.986 -15.719 1.00 98.31 266 PHE A O 1
ATOM 2034 N N . VAL A 1 267 ? 12.698 -1.429 -17.644 1.00 98.62 267 VAL A N 1
ATOM 2035 C CA . VAL A 1 267 ? 11.601 -2.179 -17.011 1.00 98.62 267 VAL A CA 1
ATOM 2036 C C . VAL A 1 267 ? 12.131 -3.423 -16.302 1.00 98.62 267 VAL A C 1
ATOM 2038 O O . VAL A 1 267 ? 11.692 -3.723 -15.194 1.00 98.62 267 VAL A O 1
ATOM 2041 N N . THR A 1 268 ? 13.118 -4.104 -16.887 1.00 98.56 268 THR A N 1
ATOM 2042 C CA . THR A 1 268 ? 13.785 -5.245 -16.253 1.00 98.56 268 THR A CA 1
ATOM 2043 C C . THR A 1 268 ? 14.431 -4.830 -14.934 1.00 98.56 268 THR A C 1
ATOM 2045 O O . THR A 1 268 ? 14.142 -5.434 -13.908 1.00 98.56 268 THR A O 1
ATOM 2048 N N . VAL A 1 269 ? 15.259 -3.781 -14.923 1.00 98.31 269 VAL A N 1
ATOM 2049 C CA . VAL A 1 269 ? 15.945 -3.303 -13.707 1.00 98.31 269 VAL A CA 1
ATOM 2050 C C . VAL A 1 269 ? 14.949 -2.817 -12.651 1.00 98.31 269 VAL A C 1
ATOM 2052 O O . VAL A 1 269 ? 15.103 -3.133 -11.468 1.00 98.31 269 VAL A O 1
ATOM 2055 N N . LEU A 1 270 ? 13.904 -2.095 -13.064 1.00 98.50 270 LEU A N 1
ATOM 2056 C CA . LEU A 1 270 ? 12.842 -1.644 -12.168 1.00 98.50 270 LEU A CA 1
ATOM 2057 C C . LEU A 1 270 ? 12.157 -2.829 -11.490 1.00 98.50 270 LEU A C 1
ATOM 2059 O O . LEU A 1 270 ? 12.074 -2.865 -10.266 1.00 98.50 270 LEU A O 1
ATOM 2063 N N . PHE A 1 271 ? 11.714 -3.821 -12.260 1.00 98.56 271 PHE A N 1
ATOM 2064 C CA . PHE A 1 271 ? 11.008 -4.964 -11.692 1.00 98.56 271 PHE A CA 1
ATOM 2065 C C . PHE A 1 271 ? 11.928 -5.905 -10.920 1.00 98.56 271 PHE A C 1
ATOM 2067 O O . PHE A 1 271 ? 11.495 -6.403 -9.891 1.00 98.56 271 PHE A O 1
ATOM 2074 N N . GLN A 1 272 ? 13.198 -6.066 -11.305 1.00 98.06 272 GLN A N 1
ATOM 2075 C CA . GLN A 1 272 ? 14.174 -6.775 -10.467 1.00 98.06 272 GLN A CA 1
ATOM 2076 C C . GLN A 1 272 ? 14.272 -6.120 -9.089 1.00 98.06 272 GLN A C 1
ATOM 2078 O O . GLN A 1 272 ? 14.210 -6.809 -8.077 1.00 98.06 272 GLN A O 1
ATOM 2083 N N . THR A 1 273 ? 14.336 -4.786 -9.052 1.00 97.75 273 THR A N 1
ATOM 2084 C CA . THR A 1 273 ? 14.382 -4.024 -7.800 1.00 97.75 273 THR A CA 1
ATOM 2085 C C . THR A 1 273 ? 13.088 -4.168 -7.000 1.00 97.75 273 THR A C 1
ATOM 2087 O O . THR A 1 273 ? 13.148 -4.281 -5.785 1.00 97.75 273 THR A O 1
ATOM 2090 N N . LEU A 1 274 ? 11.915 -4.173 -7.640 1.00 97.94 274 LEU A N 1
ATOM 2091 C CA . LEU A 1 274 ? 10.612 -4.325 -6.966 1.00 97.94 274 LEU A CA 1
ATOM 2092 C C . LEU A 1 274 ? 10.352 -5.751 -6.456 1.00 97.94 274 LEU A C 1
ATOM 2094 O O . LEU A 1 274 ? 9.565 -5.934 -5.531 1.00 97.94 274 LEU A O 1
ATOM 2098 N N . THR A 1 275 ? 10.964 -6.762 -7.075 1.00 97.44 275 THR A N 1
ATOM 2099 C CA . THR A 1 275 ? 10.799 -8.172 -6.687 1.00 97.44 275 THR A CA 1
ATOM 2100 C C . THR A 1 275 ? 11.933 -8.713 -5.823 1.00 97.44 275 THR A C 1
ATOM 2102 O O . THR A 1 275 ? 11.895 -9.882 -5.446 1.00 97.44 275 THR A O 1
ATOM 2105 N N . ASP A 1 276 ? 12.944 -7.897 -5.522 1.00 95.94 276 ASP A N 1
ATOM 2106 C CA . ASP A 1 276 ? 14.051 -8.293 -4.657 1.00 95.94 276 ASP A CA 1
ATOM 2107 C C . ASP A 1 276 ? 13.567 -8.567 -3.224 1.00 95.94 276 ASP A C 1
ATOM 2109 O O . ASP A 1 276 ? 12.729 -7.845 -2.687 1.00 95.94 276 ASP A O 1
ATOM 2113 N N . ALA A 1 277 ? 14.117 -9.589 -2.565 1.00 92.19 277 ALA A N 1
ATOM 2114 C CA . ALA A 1 277 ? 13.715 -9.948 -1.203 1.00 92.19 277 ALA A CA 1
ATOM 2115 C C . ALA A 1 277 ? 14.015 -8.842 -0.170 1.00 92.19 277 ALA A C 1
ATOM 2117 O O . ALA A 1 277 ? 13.324 -8.744 0.844 1.00 92.19 277 ALA A O 1
ATOM 2118 N N . GLY A 1 278 ? 15.028 -8.004 -0.420 1.00 91.50 278 GLY A N 1
ATOM 2119 C CA . GLY A 1 278 ? 15.341 -6.831 0.394 1.00 91.50 278 GLY A CA 1
ATOM 2120 C C . GLY A 1 278 ? 14.394 -5.655 0.148 1.00 91.50 278 GLY A C 1
ATOM 2121 O O . GLY A 1 278 ? 14.274 -4.782 1.007 1.00 91.50 278 GLY A O 1
ATOM 2122 N N . ASN A 1 279 ? 13.685 -5.646 -0.984 1.00 90.25 279 ASN A N 1
ATOM 2123 C CA . ASN A 1 279 ? 12.679 -4.650 -1.313 1.00 90.25 279 ASN A CA 1
ATOM 2124 C C . ASN A 1 279 ? 11.295 -5.294 -1.349 1.00 90.25 279 ASN A C 1
ATOM 2126 O O . ASN A 1 279 ? 10.777 -5.698 -2.388 1.00 90.25 279 ASN A O 1
ATOM 2130 N N . ALA A 1 280 ? 10.679 -5.389 -0.179 1.00 86.94 280 ALA A N 1
ATOM 2131 C CA . ALA A 1 280 ? 9.381 -6.013 -0.024 1.00 86.94 280 ALA A CA 1
ATOM 2132 C C . ALA A 1 280 ? 8.283 -5.162 -0.707 1.00 86.94 280 ALA A C 1
ATOM 2134 O O . ALA A 1 280 ? 7.557 -4.452 -0.022 1.00 86.94 280 ALA A O 1
ATOM 2135 N N . CYS A 1 281 ? 8.116 -5.246 -2.031 1.00 96.94 281 CYS A N 1
ATOM 2136 C CA . CYS A 1 281 ? 7.020 -4.604 -2.775 1.00 96.94 281 CYS A CA 1
ATOM 2137 C C . CYS A 1 281 ? 5.925 -5.598 -3.198 1.00 96.94 281 CYS A C 1
ATOM 2139 O O . CYS A 1 281 ? 4.813 -5.213 -3.563 1.00 96.94 281 CYS A O 1
ATOM 2141 N N . LEU A 1 282 ? 6.236 -6.894 -3.177 1.00 97.38 282 LEU A N 1
ATOM 2142 C CA . LEU A 1 282 ? 5.300 -7.944 -3.565 1.00 97.38 282 LEU A CA 1
ATOM 2143 C C . LEU A 1 282 ? 4.166 -8.104 -2.530 1.00 97.38 282 LEU A C 1
ATOM 2145 O O . LEU A 1 282 ? 4.418 -7.897 -1.332 1.00 97.38 282 LEU A O 1
ATOM 2149 N N . PRO A 1 283 ? 2.942 -8.477 -2.964 1.00 97.06 283 PRO A N 1
ATOM 2150 C CA . PRO A 1 283 ? 1.823 -8.732 -2.056 1.00 97.06 283 PRO A CA 1
ATOM 2151 C C . PRO A 1 283 ? 2.155 -9.838 -1.047 1.00 97.06 283 PRO A C 1
ATOM 2153 O O . PRO A 1 283 ? 2.658 -10.906 -1.423 1.00 97.06 283 PRO A O 1
ATOM 2156 N N . HIS A 1 284 ? 1.863 -9.607 0.232 1.00 96.50 284 HIS A N 1
ATOM 2157 C CA . HIS A 1 284 ? 2.095 -10.585 1.291 1.00 96.50 284 HIS A CA 1
ATOM 2158 C C . HIS A 1 284 ? 1.287 -11.864 1.063 1.00 96.50 284 HIS A C 1
ATOM 2160 O O . HIS A 1 284 ? 1.815 -12.965 1.211 1.00 96.50 284 HIS A O 1
ATOM 2166 N N . ASP A 1 285 ? 0.040 -11.736 0.617 1.00 95.94 285 ASP A N 1
ATOM 2167 C CA . ASP A 1 285 ? -0.835 -12.884 0.365 1.00 95.94 285 ASP A CA 1
ATOM 2168 C C . ASP A 1 285 ? -0.273 -13.840 -0.697 1.00 95.94 285 ASP A C 1
ATOM 2170 O O . ASP A 1 285 ? -0.463 -15.047 -0.587 1.00 95.94 285 ASP A O 1
ATOM 2174 N N . LEU A 1 286 ? 0.460 -13.337 -1.697 1.00 96.56 286 LEU A N 1
ATOM 2175 C CA . LEU A 1 286 ? 1.109 -14.183 -2.708 1.00 96.56 286 LEU A CA 1
ATOM 2176 C C . LEU A 1 286 ? 2.438 -14.754 -2.209 1.00 96.56 286 LEU A C 1
ATOM 2178 O O . LEU A 1 286 ? 2.767 -15.908 -2.468 1.00 96.56 286 LEU A O 1
ATOM 2182 N N . THR A 1 287 ? 3.216 -13.944 -1.493 1.00 96.62 287 THR A N 1
ATOM 2183 C CA . THR A 1 287 ? 4.571 -14.319 -1.062 1.00 96.62 287 THR A CA 1
ATOM 2184 C C . THR A 1 287 ? 4.594 -15.239 0.152 1.00 96.62 287 THR A C 1
ATOM 2186 O O . THR A 1 287 ? 5.462 -16.102 0.234 1.00 96.62 287 THR A O 1
ATOM 2189 N N . SER A 1 288 ? 3.628 -15.120 1.063 1.00 96.31 288 SER A N 1
ATOM 2190 C CA . SER A 1 288 ? 3.514 -15.958 2.266 1.00 96.31 288 SER A CA 1
ATOM 2191 C C . SER A 1 288 ? 3.258 -17.438 1.964 1.00 96.31 288 SER A C 1
ATOM 2193 O O . SER A 1 288 ? 3.551 -18.295 2.796 1.00 96.31 288 SER A O 1
ATOM 2195 N N . GLN A 1 289 ? 2.744 -17.746 0.771 1.00 95.75 289 GLN A N 1
ATOM 2196 C CA . GLN A 1 289 ? 2.464 -19.110 0.318 1.00 95.75 289 GLN A CA 1
ATOM 2197 C C . GLN A 1 289 ? 3.687 -19.784 -0.328 1.00 95.75 289 GLN A C 1
ATOM 2199 O O . GLN A 1 289 ? 3.693 -20.997 -0.536 1.00 95.75 289 GLN A O 1
ATOM 2204 N N . ILE A 1 290 ? 4.735 -19.019 -0.644 1.00 96.44 290 ILE A N 1
ATOM 2205 C CA . ILE A 1 290 ? 5.912 -19.510 -1.358 1.00 96.44 290 ILE A CA 1
ATOM 2206 C C . ILE A 1 290 ? 6.972 -19.968 -0.354 1.00 96.44 290 ILE A C 1
ATOM 2208 O O . ILE A 1 290 ? 7.517 -19.178 0.412 1.00 96.44 290 ILE A O 1
ATOM 2212 N N . VAL A 1 291 ? 7.312 -21.258 -0.396 1.00 96.31 291 VAL A N 1
ATOM 2213 C CA . VAL A 1 291 ? 8.296 -21.865 0.520 1.00 96.31 291 VAL A CA 1
ATOM 2214 C C . VAL A 1 291 ? 9.722 -21.394 0.229 1.00 96.31 291 VAL A C 1
ATOM 2216 O O . VAL A 1 291 ? 10.499 -21.144 1.149 1.00 96.31 291 VAL A O 1
ATOM 2219 N N . THR A 1 292 ? 10.093 -21.301 -1.048 1.00 95.62 292 THR A N 1
ATOM 2220 C CA . THR A 1 292 ? 11.420 -20.845 -1.477 1.00 95.62 292 THR A CA 1
ATOM 2221 C C . THR A 1 292 ? 11.260 -19.538 -2.241 1.00 95.62 292 THR A C 1
ATOM 2223 O O . THR A 1 292 ? 10.692 -19.565 -3.334 1.00 95.62 292 THR A O 1
ATOM 2226 N N . PRO A 1 293 ? 11.712 -18.399 -1.684 1.00 94.12 293 PRO A N 1
ATOM 2227 C CA . PRO A 1 293 ? 11.536 -17.111 -2.338 1.00 94.12 293 PRO A CA 1
ATOM 2228 C C . PRO A 1 293 ? 12.239 -17.099 -3.704 1.00 94.12 293 PRO A C 1
ATOM 2230 O O . PRO A 1 293 ? 13.224 -17.825 -3.890 1.00 94.12 293 PRO A O 1
ATOM 2233 N N . PRO A 1 294 ? 11.768 -16.277 -4.659 1.00 95.50 294 PRO A N 1
ATOM 2234 C CA . PRO A 1 294 ? 12.450 -16.119 -5.934 1.00 95.50 294 PRO A CA 1
ATOM 2235 C C . PRO A 1 294 ? 13.936 -15.760 -5.753 1.00 95.50 294 PRO A C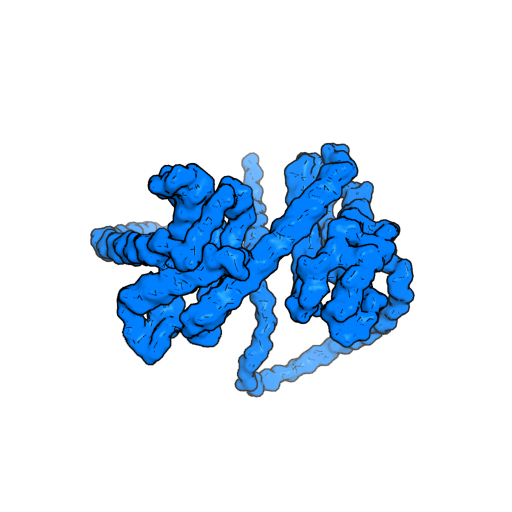 1
ATOM 2237 O O . PRO A 1 294 ? 14.275 -15.006 -4.836 1.00 95.50 294 PRO A O 1
ATOM 2240 N N . PRO A 1 295 ? 14.840 -16.281 -6.604 1.00 95.94 295 PRO A N 1
ATOM 2241 C CA . PRO A 1 295 ? 16.255 -15.926 -6.539 1.00 95.94 295 PRO A CA 1
ATOM 2242 C C . PRO A 1 295 ? 16.457 -14.444 -6.880 1.00 95.94 295 PRO A C 1
ATOM 2244 O O . PRO A 1 295 ? 15.683 -13.880 -7.648 1.00 95.94 295 PRO A O 1
ATOM 2247 N N . SER A 1 296 ? 17.528 -13.832 -6.367 1.00 94.31 296 SER A N 1
ATOM 2248 C CA . SER A 1 296 ? 17.941 -12.472 -6.738 1.00 94.31 296 SER A CA 1
ATOM 2249 C C . SER A 1 296 ? 19.314 -12.509 -7.428 1.00 94.31 296 SER A C 1
ATOM 2251 O O . SER A 1 296 ? 20.278 -12.976 -6.811 1.00 94.31 296 SER A O 1
ATOM 2253 N N . PRO A 1 297 ? 19.431 -12.074 -8.702 1.00 96.06 297 PRO A N 1
ATOM 2254 C CA . PRO A 1 297 ? 18.355 -11.589 -9.579 1.00 96.06 297 PRO A CA 1
ATOM 2255 C C . PRO A 1 297 ? 17.413 -12.715 -10.033 1.00 96.06 297 PRO A C 1
ATOM 2257 O O . PRO A 1 297 ? 17.835 -13.865 -10.169 1.00 96.06 297 PRO A O 1
ATOM 2260 N N . TRP A 1 298 ? 16.152 -12.384 -10.331 1.00 97.44 298 TRP A N 1
ATOM 2261 C CA . TRP A 1 298 ? 15.143 -13.361 -10.750 1.00 97.44 298 TRP A CA 1
ATOM 2262 C C . TRP A 1 298 ? 15.090 -13.472 -12.285 1.00 97.44 298 TRP A C 1
ATOM 2264 O O . TRP A 1 298 ? 14.609 -12.541 -12.939 1.00 97.44 298 TRP A O 1
ATOM 2274 N N . PRO A 1 299 ? 15.537 -14.580 -12.919 1.00 97.88 299 PRO A N 1
ATOM 2275 C CA . PRO A 1 299 ? 15.642 -14.655 -14.386 1.00 97.88 299 PRO A CA 1
ATOM 2276 C C . PRO A 1 299 ? 14.313 -14.478 -15.135 1.00 97.88 299 PRO A C 1
ATOM 2278 O O . PRO A 1 299 ? 14.291 -14.034 -16.285 1.00 97.88 299 PRO A O 1
ATOM 2281 N N . TYR A 1 300 ? 13.196 -14.789 -14.471 1.00 97.94 300 TYR A N 1
ATOM 2282 C CA . TYR A 1 300 ? 11.851 -14.610 -15.010 1.00 97.94 300 TYR A CA 1
ATOM 2283 C C . TYR A 1 300 ? 11.575 -13.161 -15.433 1.00 97.94 300 TYR A C 1
ATOM 2285 O O . TYR A 1 300 ? 10.966 -12.945 -16.475 1.00 97.94 300 TYR A O 1
ATOM 2293 N N . ILE A 1 301 ? 12.067 -12.168 -14.682 1.00 98.38 301 ILE A N 1
ATOM 2294 C CA . ILE A 1 301 ? 11.751 -10.751 -14.916 1.00 98.38 301 ILE A CA 1
ATOM 2295 C C . ILE A 1 301 ? 12.208 -10.280 -16.299 1.00 98.38 301 ILE A C 1
ATOM 2297 O O . ILE A 1 301 ? 11.437 -9.631 -16.999 1.00 98.38 301 ILE A O 1
ATOM 2301 N N . ALA A 1 302 ? 13.424 -10.641 -16.722 1.00 98.19 302 ALA A N 1
ATOM 2302 C CA . ALA A 1 302 ? 13.945 -10.253 -18.035 1.00 98.19 302 ALA A CA 1
ATOM 2303 C C . ALA A 1 302 ? 13.143 -10.902 -19.177 1.00 98.19 302 ALA A C 1
ATOM 2305 O O . ALA A 1 302 ? 12.762 -10.238 -20.138 1.00 98.19 302 ALA A O 1
ATOM 2306 N N . THR A 1 303 ? 12.820 -12.191 -19.030 1.00 98.38 303 THR A N 1
ATOM 2307 C CA . THR A 1 303 ? 11.997 -12.931 -20.002 1.00 98.38 303 THR A CA 1
ATOM 2308 C C . THR A 1 303 ? 10.588 -12.338 -20.096 1.00 98.38 303 THR A C 1
ATOM 2310 O O . THR A 1 303 ? 10.048 -12.165 -21.187 1.00 98.38 303 THR A O 1
ATOM 2313 N N . CYS A 1 304 ? 10.006 -11.989 -18.947 1.00 98.44 304 CYS A N 1
ATOM 2314 C CA . CYS A 1 304 ? 8.701 -11.353 -18.849 1.00 98.44 304 CYS A CA 1
ATOM 2315 C C . CYS A 1 304 ? 8.699 -9.974 -19.521 1.00 98.44 304 CYS A C 1
ATOM 2317 O O . CYS A 1 304 ? 7.791 -9.687 -20.297 1.00 98.44 304 CYS A O 1
ATOM 2319 N N . ALA A 1 305 ? 9.719 -9.144 -19.282 1.00 98.56 305 ALA A N 1
ATOM 2320 C CA . ALA A 1 305 ? 9.830 -7.824 -19.898 1.00 98.56 305 ALA A CA 1
ATOM 2321 C C . ALA A 1 305 ? 9.855 -7.911 -21.427 1.00 98.56 305 ALA A C 1
ATOM 2323 O O . ALA A 1 305 ? 9.053 -7.253 -22.089 1.00 98.56 305 ALA A O 1
ATOM 2324 N N . GLU A 1 306 ? 10.692 -8.779 -21.996 1.00 98.50 306 GLU A N 1
ATOM 2325 C CA . GLU A 1 306 ? 10.733 -8.985 -23.449 1.00 98.50 306 GLU A CA 1
ATOM 2326 C C . GLU A 1 306 ? 9.378 -9.426 -24.018 1.00 98.50 306 GLU A C 1
ATOM 2328 O O . GLU A 1 306 ? 8.913 -8.872 -25.020 1.00 98.50 306 GLU A O 1
ATOM 2333 N N . ALA A 1 307 ? 8.711 -10.378 -23.355 1.00 98.25 307 ALA A N 1
ATOM 2334 C CA . ALA A 1 307 ? 7.396 -10.861 -23.769 1.00 98.25 307 ALA A CA 1
ATOM 2335 C C . ALA A 1 307 ? 6.338 -9.745 -23.748 1.00 98.25 307 ALA A C 1
ATOM 2337 O O . ALA A 1 307 ? 5.595 -9.579 -24.716 1.00 98.25 307 ALA A O 1
ATOM 2338 N N . VAL A 1 308 ? 6.310 -8.929 -22.690 1.00 98.44 308 VAL A N 1
ATOM 2339 C CA . VAL A 1 308 ? 5.377 -7.800 -22.563 1.00 98.44 308 VAL A CA 1
ATOM 2340 C C . VAL A 1 308 ? 5.576 -6.783 -23.688 1.00 98.44 308 VAL A C 1
ATOM 2342 O O . VAL A 1 308 ? 4.602 -6.361 -24.310 1.00 98.44 308 VAL A O 1
ATOM 2345 N N . PHE A 1 309 ? 6.817 -6.405 -24.005 1.00 98.31 309 PHE A N 1
ATOM 2346 C CA . PHE A 1 309 ? 7.073 -5.463 -25.100 1.00 98.31 309 PHE A CA 1
ATOM 2347 C C . PHE A 1 309 ? 6.737 -6.052 -26.475 1.00 98.31 309 PHE A C 1
ATOM 2349 O O . PHE A 1 309 ? 6.256 -5.329 -27.348 1.00 98.31 309 PHE A O 1
ATOM 2356 N N . ALA A 1 310 ? 6.954 -7.354 -26.679 1.00 98.25 310 ALA A N 1
ATOM 2357 C CA . ALA A 1 310 ? 6.528 -8.028 -27.903 1.00 98.25 310 ALA A CA 1
ATOM 2358 C C . ALA A 1 310 ? 4.995 -7.997 -28.063 1.00 98.25 310 ALA A C 1
ATOM 2360 O O . ALA A 1 310 ? 4.491 -7.702 -29.146 1.00 98.25 310 ALA A O 1
ATOM 2361 N N . GLU A 1 311 ? 4.245 -8.233 -26.984 1.00 97.38 311 GLU A N 1
ATOM 2362 C CA . GLU A 1 311 ? 2.779 -8.162 -26.983 1.00 97.38 311 GLU A CA 1
ATOM 2363 C C . GLU A 1 311 ? 2.257 -6.754 -27.274 1.00 97.38 311 GLU A C 1
ATOM 2365 O O . GLU A 1 311 ? 1.320 -6.598 -28.060 1.00 97.38 311 GLU A O 1
ATOM 2370 N N . VAL A 1 312 ? 2.875 -5.728 -26.681 1.00 95.88 312 VAL A N 1
ATOM 2371 C CA . VAL A 1 312 ? 2.523 -4.324 -26.939 1.00 95.88 312 VAL A CA 1
ATOM 2372 C C . VAL A 1 312 ? 2.744 -3.977 -28.412 1.00 95.88 312 VAL A C 1
ATOM 2374 O O . VAL A 1 312 ? 1.828 -3.452 -29.044 1.00 95.88 312 VAL A O 1
ATOM 2377 N N . ALA A 1 313 ? 3.884 -4.359 -28.995 1.00 95.69 313 ALA A N 1
ATOM 2378 C CA . ALA A 1 313 ? 4.168 -4.118 -30.412 1.00 95.69 313 ALA A CA 1
ATOM 2379 C C . ALA A 1 313 ? 3.136 -4.790 -31.340 1.00 95.69 313 ALA A C 1
ATOM 2381 O O . ALA A 1 313 ? 2.634 -4.173 -32.283 1.00 95.69 313 ALA A O 1
ATOM 2382 N N . VAL A 1 314 ? 2.755 -6.039 -31.045 1.00 96.81 314 VAL A N 1
ATOM 2383 C CA . VAL A 1 314 ? 1.702 -6.746 -31.792 1.00 96.81 314 VAL A CA 1
ATOM 2384 C C . VAL A 1 314 ? 0.348 -6.045 -31.636 1.00 96.81 314 VAL A C 1
ATOM 2386 O O . VAL A 1 314 ? -0.392 -5.904 -32.614 1.00 96.81 314 VAL A O 1
ATOM 2389 N N . ALA A 1 315 ? 0.004 -5.590 -30.430 1.00 94.62 315 ALA A N 1
ATOM 2390 C CA . ALA A 1 315 ? -1.247 -4.884 -30.171 1.00 94.62 315 ALA A CA 1
ATOM 2391 C C . ALA A 1 315 ? -1.326 -3.545 -30.925 1.00 94.62 315 ALA A C 1
ATOM 2393 O O . ALA A 1 315 ? -2.386 -3.214 -31.464 1.00 94.62 315 ALA A O 1
ATOM 2394 N N . GLU A 1 316 ? -0.222 -2.803 -31.019 1.00 93.19 316 GLU A N 1
ATOM 2395 C CA . GLU A 1 316 ? -0.126 -1.558 -31.789 1.00 93.19 316 GLU A CA 1
ATOM 2396 C C . GLU A 1 316 ? -0.274 -1.794 -33.295 1.00 93.19 316 GLU A C 1
ATOM 2398 O O . GLU A 1 316 ? -1.062 -1.111 -33.958 1.00 93.19 316 GLU A O 1
ATOM 2403 N N . GLU A 1 317 ? 0.396 -2.815 -33.837 1.00 94.62 317 GLU A N 1
ATOM 2404 C CA . GLU A 1 317 ? 0.266 -3.182 -35.250 1.00 94.62 317 GLU A CA 1
ATOM 2405 C C . GLU A 1 317 ? -1.181 -3.582 -35.590 1.00 94.62 317 GLU A C 1
ATOM 2407 O O . GLU A 1 317 ? -1.742 -3.182 -36.617 1.00 94.62 317 GLU A O 1
ATOM 2412 N N . GLN A 1 318 ? -1.830 -4.340 -34.702 1.00 93.06 318 GLN A N 1
ATOM 2413 C CA . GLN A 1 318 ? -3.239 -4.697 -34.850 1.00 93.06 318 GLN A CA 1
ATOM 2414 C C . GLN A 1 318 ? -4.163 -3.481 -34.729 1.00 93.06 318 GLN A C 1
ATOM 2416 O O . GLN A 1 318 ? -5.143 -3.392 -35.471 1.00 93.06 318 GLN A O 1
ATOM 2421 N N . ALA A 1 319 ? -3.877 -2.542 -33.824 1.00 92.50 319 ALA A N 1
ATOM 2422 C CA . ALA A 1 319 ? -4.656 -1.318 -33.665 1.00 92.50 319 ALA A CA 1
ATOM 2423 C C . ALA A 1 319 ? -4.581 -0.428 -34.915 1.00 92.50 319 ALA A C 1
ATOM 2425 O O . ALA A 1 319 ? -5.600 0.138 -35.311 1.00 92.50 319 ALA A O 1
ATOM 2426 N N . TRP A 1 320 ? -3.422 -0.366 -35.578 1.00 89.81 320 TRP A N 1
ATOM 2427 C CA . TRP A 1 320 ? -3.253 0.346 -36.847 1.00 89.81 320 TRP A CA 1
ATOM 2428 C C . TRP A 1 320 ? -4.027 -0.302 -38.001 1.00 89.81 320 TRP A C 1
ATOM 2430 O O . TRP A 1 320 ? -4.618 0.389 -38.831 1.00 89.81 320 TRP A O 1
ATOM 2440 N N . LYS A 1 321 ? -4.059 -1.641 -38.045 1.00 91.38 321 LYS A N 1
ATOM 2441 C CA . LYS A 1 321 ? -4.785 -2.401 -39.077 1.00 91.38 321 LYS A CA 1
ATOM 2442 C C . LYS A 1 321 ? -6.300 -2.368 -38.903 1.00 91.38 321 LYS A C 1
ATOM 2444 O O . LYS A 1 321 ? -7.017 -2.615 -39.872 1.00 91.38 321 LYS A O 1
ATOM 2449 N N . ARG A 1 322 ? -6.813 -2.093 -37.698 1.00 88.38 322 ARG A N 1
ATOM 2450 C CA . ARG A 1 322 ? -8.259 -1.974 -37.476 1.00 88.38 322 ARG A CA 1
ATOM 2451 C C . ARG A 1 322 ? -8.766 -0.744 -38.234 1.00 88.38 322 ARG A C 1
ATOM 2453 O O . ARG A 1 322 ? -8.369 0.371 -37.891 1.00 88.38 322 ARG A O 1
ATOM 2460 N N . PRO A 1 323 ? -9.641 -0.914 -39.248 1.00 86.81 323 PRO A N 1
ATOM 2461 C CA . PRO A 1 323 ? -10.215 0.228 -39.934 1.00 86.81 323 PRO A CA 1
ATOM 2462 C C . PRO A 1 323 ? -10.879 1.100 -38.877 1.00 86.81 323 PRO A C 1
ATOM 2464 O O . PRO A 1 323 ? -11.649 0.589 -38.062 1.00 86.81 323 PRO A O 1
ATOM 2467 N N . ARG A 1 324 ? -10.548 2.398 -38.852 1.00 81.62 324 ARG A N 1
ATOM 2468 C CA . ARG A 1 324 ? -11.258 3.362 -38.010 1.00 81.62 324 ARG A CA 1
ATOM 2469 C C . ARG A 1 324 ? -12.707 3.309 -38.453 1.00 81.62 324 ARG A C 1
ATOM 2471 O O . ARG A 1 324 ? -13.058 3.927 -39.454 1.00 81.62 324 ARG A O 1
ATOM 2478 N N . THR A 1 325 ? -13.522 2.523 -37.757 1.00 79.88 325 THR A N 1
ATOM 2479 C CA . THR A 1 325 ? -14.955 2.474 -37.986 1.00 79.88 325 THR A CA 1
ATOM 2480 C C . THR A 1 325 ? -15.422 3.890 -37.728 1.00 79.88 325 THR A C 1
ATOM 2482 O O . THR A 1 325 ? -15.481 4.327 -36.581 1.00 79.88 325 THR A O 1
ATOM 2485 N N . THR A 1 326 ? -15.637 4.652 -38.798 1.00 75.00 326 THR A N 1
ATOM 2486 C CA . THR A 1 326 ? -16.262 5.961 -38.725 1.00 75.00 326 THR A CA 1
ATOM 2487 C C . THR A 1 326 ? -17.621 5.689 -38.132 1.00 75.00 326 THR A C 1
ATOM 2489 O O . THR A 1 326 ? -18.511 5.216 -38.840 1.00 75.00 326 THR A O 1
ATOM 2492 N N . THR A 1 327 ? -17.745 5.880 -36.816 1.00 76.06 327 THR A N 1
ATOM 2493 C CA . THR A 1 327 ? -19.023 5.813 -36.127 1.00 76.06 327 THR A CA 1
ATOM 2494 C C . THR A 1 327 ? -19.946 6.686 -36.958 1.00 76.06 327 THR A C 1
ATOM 2496 O O . THR A 1 327 ? -19.636 7.874 -37.105 1.00 76.06 327 THR A O 1
ATOM 2499 N N . PRO A 1 328 ? -20.977 6.117 -37.609 1.00 69.25 328 PRO A N 1
ATOM 2500 C CA . PRO A 1 328 ? -21.841 6.899 -38.469 1.00 69.25 328 PRO A CA 1
ATOM 2501 C C . PRO A 1 328 ? -22.354 8.031 -37.596 1.00 69.25 328 PRO A C 1
ATOM 2503 O O . PRO A 1 328 ? -22.954 7.770 -36.550 1.00 69.25 328 PRO A O 1
ATOM 2506 N N . MET A 1 329 ? -21.999 9.271 -37.957 1.00 70.50 329 MET A N 1
ATOM 2507 C CA . MET A 1 329 ? -22.460 10.446 -37.233 1.00 70.50 329 MET A CA 1
ATOM 2508 C C . MET A 1 329 ? -23.967 10.292 -37.133 1.00 70.50 329 MET A C 1
ATOM 2510 O O . MET A 1 329 ? -24.640 10.237 -38.166 1.00 70.50 329 MET A O 1
ATOM 2514 N N . ALA A 1 330 ? -24.468 10.111 -35.908 1.00 72.56 330 ALA A N 1
ATOM 2515 C CA . ALA A 1 330 ? -25.887 9.928 -35.682 1.00 72.56 330 ALA A CA 1
ATOM 2516 C C . ALA A 1 330 ? -26.595 11.063 -36.434 1.00 72.56 330 ALA A C 1
ATOM 2518 O O . ALA A 1 330 ? -26.210 12.223 -36.236 1.00 72.56 330 ALA A O 1
ATOM 2519 N N . PRO A 1 331 ? -27.524 10.753 -37.357 1.00 71.06 331 PRO A N 1
ATOM 2520 C CA . PRO A 1 331 ? -28.144 11.762 -38.195 1.00 71.06 331 PRO A CA 1
ATOM 2521 C C . PRO A 1 331 ? -28.685 12.850 -37.279 1.00 71.06 331 PRO A C 1
ATOM 2523 O O . PRO A 1 331 ? -29.442 12.562 -36.350 1.00 71.06 331 PRO A O 1
ATOM 2526 N N . GLY A 1 332 ? -28.187 14.071 -37.496 1.00 66.12 332 GLY A N 1
ATOM 2527 C CA . GLY A 1 332 ? -28.389 15.199 -36.604 1.00 66.12 332 GLY A CA 1
ATOM 2528 C C . GLY A 1 332 ? -29.842 15.279 -36.166 1.00 66.12 332 GLY A C 1
ATOM 2529 O O . GLY A 1 332 ? -30.744 15.395 -36.997 1.00 66.12 332 GLY A O 1
ATOM 2530 N N . PHE A 1 333 ? -30.052 15.201 -34.854 1.00 65.44 333 PHE A N 1
ATOM 2531 C CA . PHE A 1 333 ? -31.331 15.475 -34.224 1.00 65.44 333 PHE A CA 1
ATOM 2532 C C . PHE A 1 333 ? -31.640 16.955 -34.486 1.00 65.44 333 PHE A C 1
ATOM 2534 O O . PHE A 1 333 ? -31.251 17.837 -33.722 1.00 65.44 333 PHE A O 1
ATOM 2541 N N . LYS A 1 334 ? -32.248 17.245 -35.643 1.00 62.47 334 LYS A N 1
ATOM 2542 C CA . LYS A 1 334 ? -32.753 18.573 -35.983 1.00 62.47 334 LYS A CA 1
ATOM 2543 C C . LYS A 1 334 ? -33.789 18.921 -34.928 1.00 62.47 334 LYS A C 1
ATOM 2545 O O . LYS A 1 334 ? -34.843 18.294 -34.857 1.00 62.47 334 LYS A O 1
ATOM 2550 N N . GLY A 1 335 ? -33.433 19.896 -34.097 1.00 58.38 335 GLY A N 1
ATOM 2551 C CA . GLY A 1 335 ? -34.281 20.441 -33.055 1.00 58.38 335 GLY A CA 1
ATOM 2552 C C . GLY A 1 335 ? -35.667 20.763 -33.596 1.00 58.38 335 GLY A C 1
ATOM 2553 O O . GLY A 1 335 ? -35.834 21.624 -34.460 1.00 58.38 335 GLY A O 1
ATOM 2554 N N . GLY A 1 336 ? -36.653 20.051 -33.059 1.00 60.66 336 GLY A N 1
ATOM 2555 C CA . GLY A 1 336 ? -38.042 20.460 -33.102 1.00 60.66 336 GLY A CA 1
ATOM 2556 C C . GLY A 1 336 ? -38.235 21.667 -32.190 1.00 60.66 336 GLY A C 1
ATOM 2557 O O . GLY A 1 336 ? -38.014 21.580 -30.988 1.00 60.66 336 GLY A O 1
ATOM 2558 N N . ALA A 1 337 ? -38.586 22.779 -32.829 1.00 59.00 337 ALA A N 1
ATOM 2559 C CA . ALA A 1 337 ? -39.558 23.792 -32.429 1.00 59.00 337 ALA A CA 1
ATOM 2560 C C . ALA A 1 337 ? -39.723 24.158 -30.938 1.00 59.00 337 ALA A C 1
ATOM 2562 O O . ALA A 1 337 ? -40.164 23.369 -30.109 1.00 59.00 337 ALA A O 1
ATOM 2563 N N . MET A 1 338 ? -39.496 25.453 -30.689 1.00 63.31 338 MET A N 1
ATOM 2564 C CA . MET A 1 338 ? -40.341 26.372 -29.915 1.00 63.31 338 MET A CA 1
ATOM 2565 C C . MET A 1 338 ? -41.331 25.761 -28.911 1.00 63.31 338 MET A C 1
ATOM 2567 O O . MET A 1 338 ? -42.362 25.233 -29.308 1.00 63.31 338 MET A O 1
ATOM 2571 N N . PHE A 1 339 ? -41.150 26.083 -27.630 1.00 55.75 339 PHE A N 1
ATOM 2572 C CA . PHE A 1 339 ? -42.279 26.536 -26.818 1.00 55.75 339 PHE A CA 1
ATOM 2573 C C . PHE A 1 339 ? -41.826 27.678 -25.912 1.00 55.75 339 PHE A C 1
ATOM 2575 O O . PHE A 1 339 ? -41.105 27.493 -24.934 1.00 55.75 339 PHE A O 1
ATOM 2582 N N . GLY A 1 340 ? -42.239 28.886 -26.297 1.00 62.22 340 GLY A N 1
ATOM 2583 C CA . GLY A 1 340 ? -42.286 30.024 -25.400 1.00 62.22 340 GLY A CA 1
ATOM 2584 C C . GLY A 1 340 ? -43.394 29.812 -24.373 1.00 62.22 340 GLY A C 1
ATOM 2585 O O . GLY A 1 340 ? -44.502 29.406 -24.713 1.00 62.22 340 GLY A O 1
ATOM 2586 N N . GLY A 1 341 ? -43.083 30.113 -23.119 1.00 57.47 341 GLY A N 1
ATOM 2587 C CA . GLY A 1 341 ? -44.041 30.161 -22.026 1.00 57.47 341 GLY A CA 1
ATOM 2588 C C . GLY A 1 341 ? -43.612 31.234 -21.042 1.00 57.47 341 GLY A C 1
ATOM 2589 O O . GLY A 1 341 ? -42.887 30.956 -20.095 1.00 57.47 341 GLY A O 1
ATOM 2590 N N . LYS A 1 342 ? -44.035 32.476 -21.303 1.00 65.19 342 LYS A N 1
ATOM 2591 C CA . LYS A 1 342 ? -44.190 33.499 -20.265 1.00 65.19 342 LYS A CA 1
ATOM 2592 C C . LYS A 1 342 ? -45.377 33.086 -19.395 1.00 65.19 342 LYS A C 1
ATOM 2594 O O . LYS A 1 342 ? -46.432 32.780 -19.943 1.00 65.19 342 LYS A O 1
ATOM 2599 N N . GLY A 1 343 ? -45.230 33.142 -18.078 1.00 60.09 343 GLY A N 1
ATOM 2600 C CA . GLY A 1 343 ? -46.346 32.968 -17.155 1.00 60.09 343 GLY A CA 1
ATOM 2601 C C . GLY A 1 343 ? -45.932 33.238 -15.714 1.00 60.09 343 GLY A C 1
ATOM 2602 O O . GLY A 1 343 ? -45.378 32.341 -15.097 1.00 60.09 343 GLY A O 1
ATOM 2603 N N . CYS A 1 344 ? -46.196 34.483 -15.295 1.00 49.31 344 CYS A N 1
ATOM 2604 C CA . CYS A 1 344 ? -46.412 35.051 -13.953 1.00 49.31 344 CYS A CA 1
ATOM 2605 C C . CYS A 1 344 ? -45.595 34.559 -12.754 1.00 49.31 344 CYS A C 1
ATOM 2607 O O . CYS A 1 344 ? -45.792 33.408 -12.314 1.00 49.31 344 CYS A O 1
#